Protein AF-0000000074025706 (afdb_homodimer)

pLDDT: mean 94.79, std 7.39, range [51.25, 98.56]

InterPro domains:
  IPR005149 Transcription regulator PadR, N-terminal [PF03551] (18-88)
  IPR036388 Winged helix-like DNA-binding domain superfamily [G3DSA:1.10.10.10] (1-102)
  IPR036390 Winged helix DNA-binding domain superfamily [SSF46785] (2-100)
  IPR052509 Metal-responsive DNA-binding regulator [PTHR33169] (12-99)

Nearest PDB structures (foldseek):
  5zhv-assembly1_B  TM=9.494E-01  e=2.143E-10  Mycobacterium tuberculosis H37Rv
  4ejo-assembly1_A-2  TM=8.483E-01  e=5.670E-07  Eggerthella lenta DSM 2243
  5zqh-assembly1_A-2  TM=9.108E-01  e=4.205E-06  Streptococcus pneumoniae
  5h20-assembly1_A-2  TM=8.416E-01  e=3.011E-06  Bacteroides fragilis NCTC 9343
  3elk-assembly1_B  TM=8.820E-01  e=8.200E-06  Thermoplasma acidophilum

Foldseek 3Di:
DVVVVVVVVVLLVLLLVVLVVLAVDKDFQVVSQVVVVVVVDHDDPVPRVVSVVVCVVVQQKDWDWDQDPNDTTIIIHGDPVVVVVSVVSVVVVVVVCVVVVD/DVVVVVVVVVLLVLLLVVLVVLAVDKDFDVVSQVVVVVVVDHDDPVPRVVSVVVCVVVQQKDWDWDQDPNDTTIIIHGDPVVVVVSVVSVVVVVVVCVVVVD

Structure (mmCIF, N/CA/C/O backbone):
data_AF-0000000074025706-model_v1
#
loop_
_entity.id
_entity.type
_entity.pdbx_description
1 polymer 'Transcriptional regulator, PadR family'
#
loop_
_atom_site.group_PDB
_atom_site.id
_atom_site.type_symbol
_atom_site.label_atom_id
_atom_site.label_alt_id
_atom_site.label_comp_id
_atom_site.label_asym_id
_atom_site.label_entity_id
_atom_site.label_seq_id
_atom_site.pdbx_PDB_ins_code
_atom_site.Cartn_x
_atom_site.Cartn_y
_atom_site.Cartn_z
_atom_site.occupancy
_atom_site.B_iso_or_equiv
_atom_site.auth_seq_id
_atom_site.auth_comp_id
_atom_site.auth_asym_id
_atom_site.auth_atom_id
_atom_site.pdbx_PDB_model_num
ATOM 1 N N . MET A 1 1 ? -1.183 -14.344 10.969 1 52.34 1 MET A N 1
ATOM 2 C CA . MET A 1 1 ? -0.218 -14.07 9.914 1 52.34 1 MET A CA 1
ATOM 3 C C . MET A 1 1 ? -0.854 -13.25 8.797 1 52.34 1 MET A C 1
ATOM 5 O O . MET A 1 1 ? -0.291 -12.242 8.359 1 52.34 1 MET A O 1
ATOM 9 N N . GLN A 1 2 ? -2.135 -13.719 8.219 1 62.5 2 GLN A N 1
ATOM 10 C CA . GLN A 1 2 ? -2.932 -13.023 7.211 1 62.5 2 GLN A CA 1
ATOM 11 C C . GLN A 1 2 ? -3.174 -11.57 7.609 1 62.5 2 GLN A C 1
ATOM 13 O O . GLN A 1 2 ? -3.082 -10.664 6.773 1 62.5 2 GLN A O 1
ATOM 18 N N . GLU A 1 3 ? -3.199 -11.492 8.969 1 71.19 3 GLU A N 1
ATOM 19 C CA . GLU A 1 3 ? -3.506 -10.164 9.484 1 71.19 3 GLU A CA 1
ATOM 20 C C . GLU A 1 3 ? -2.303 -9.234 9.367 1 71.19 3 GLU A C 1
ATOM 22 O O . GLU A 1 3 ? -2.461 -8.031 9.125 1 71.19 3 GLU A O 1
ATOM 27 N N . LYS A 1 4 ? -1.203 -9.906 9.273 1 80.5 4 LYS A N 1
ATOM 28 C CA . LYS A 1 4 ? 0 -9.086 9.234 1 80.5 4 LYS A CA 1
ATOM 29 C C . LYS A 1 4 ? 0.218 -8.492 7.848 1 80.5 4 LYS A C 1
ATOM 31 O O . LYS A 1 4 ? 0.588 -7.32 7.719 1 80.5 4 LYS A O 1
ATOM 36 N N . VAL A 1 5 ? -0.069 -9.336 6.75 1 86.62 5 VAL A N 1
ATOM 37 C CA . VAL A 1 5 ? 0.127 -8.883 5.375 1 86.62 5 VAL A CA 1
ATOM 38 C C . VAL A 1 5 ? -0.846 -7.754 5.059 1 86.62 5 VAL A C 1
ATOM 40 O O . VAL A 1 5 ? -0.448 -6.715 4.52 1 86.62 5 VAL A O 1
ATOM 43 N N . LEU A 1 6 ? -2.068 -7.902 5.48 1 89.81 6 LEU A N 1
ATOM 44 C CA . LEU A 1 6 ? -3.084 -6.883 5.234 1 89.81 6 LEU A CA 1
ATOM 45 C C . LEU A 1 6 ? -2.76 -5.598 5.988 1 89.81 6 LEU A C 1
ATOM 47 O O . LEU A 1 6 ? -2.975 -4.5 5.473 1 89.81 6 LEU A O 1
ATOM 51 N N . ARG A 1 7 ? -2.211 -5.785 7.164 1 90.56 7 ARG A N 1
ATOM 52 C CA . ARG A 1 7 ? -1.877 -4.617 7.973 1 90.56 7 ARG A CA 1
ATOM 53 C C . ARG A 1 7 ? -0.797 -3.775 7.301 1 90.56 7 ARG A C 1
ATOM 55 O O . ARG A 1 7 ? -0.883 -2.547 7.281 1 90.56 7 ARG A O 1
ATOM 62 N N . LYS A 1 8 ? 0.177 -4.477 6.777 1 90.25 8 LYS A N 1
ATOM 63 C CA . LYS A 1 8 ? 1.258 -3.766 6.098 1 90.25 8 LYS A CA 1
ATOM 64 C C . LYS A 1 8 ? 0.75 -3.064 4.844 1 90.25 8 LYS A C 1
ATOM 66 O O . LYS A 1 8 ? 1.14 -1.93 4.559 1 90.25 8 LYS A O 1
ATOM 71 N N . LEU A 1 9 ? -0.085 -3.797 4.145 1 92.38 9 LEU A N 1
ATOM 72 C CA . LEU A 1 9 ? -0.687 -3.244 2.938 1 92.38 9 LEU A CA 1
ATOM 73 C C . LEU A 1 9 ? -1.504 -1.997 3.258 1 92.38 9 LEU A C 1
ATOM 75 O O . LEU A 1 9 ? -1.357 -0.967 2.596 1 92.38 9 L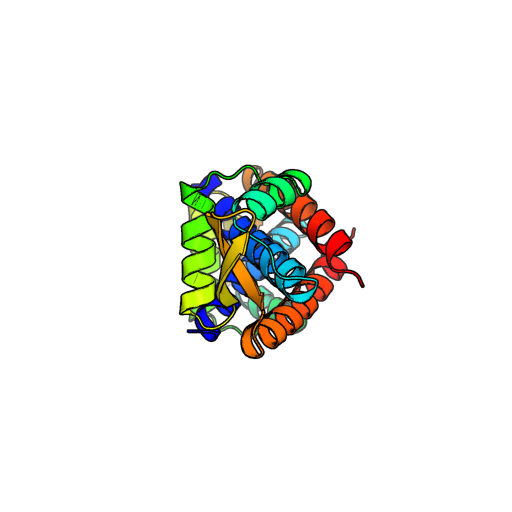EU A O 1
ATOM 79 N N . PHE A 1 10 ? -2.211 -2.062 4.32 1 94.75 10 PHE A N 1
ATOM 80 C CA . PHE A 1 10 ? -3.119 -0.972 4.656 1 94.75 10 PHE A CA 1
ATOM 81 C C . PHE A 1 10 ? -2.354 0.209 5.242 1 94.75 10 PHE A C 1
ATOM 83 O O . PHE A 1 10 ? -2.744 1.363 5.055 1 94.75 10 PHE A O 1
ATOM 90 N N . LEU A 1 11 ? -1.263 -0.095 5.855 1 94.94 11 LEU A N 1
ATOM 91 C CA . LEU A 1 11 ? -0.411 0.989 6.332 1 94.94 11 LEU A CA 1
ATOM 92 C C . LEU A 1 11 ? 0.062 1.86 5.172 1 94.94 11 LEU A C 1
ATOM 94 O O . LEU A 1 11 ? 0.096 3.088 5.289 1 94.94 11 LEU A O 1
ATOM 98 N N . GLY A 1 12 ? 0.397 1.279 4.078 1 94.88 12 GLY A N 1
ATOM 99 C CA . GLY A 1 12 ? 0.757 2.039 2.893 1 94.88 12 GLY A CA 1
ATOM 100 C C . GLY A 1 12 ? -0.346 2.969 2.424 1 94.88 12 GLY A C 1
ATOM 101 O O . GLY A 1 12 ? -0.098 4.145 2.143 1 94.88 12 GLY A O 1
ATOM 102 N N . PHE A 1 13 ? -1.521 2.439 2.41 1 97.12 13 PHE A N 1
ATOM 103 C CA . PHE A 1 13 ? -2.666 3.234 1.979 1 97.12 13 PHE A CA 1
ATOM 104 C C . PHE A 1 13 ? -2.932 4.375 2.955 1 97.12 13 PHE A C 1
ATOM 106 O O . PHE A 1 13 ? -3.189 5.508 2.539 1 97.12 13 PHE A O 1
ATOM 113 N N . ILE A 1 14 ? -2.848 4.031 4.191 1 97.25 14 ILE A N 1
ATOM 114 C CA . ILE A 1 14 ? -3.088 5.008 5.246 1 97.25 14 ILE A CA 1
ATOM 115 C C . ILE A 1 14 ? -2.104 6.168 5.105 1 97.25 14 ILE A C 1
ATOM 117 O O . ILE A 1 14 ? -2.49 7.336 5.203 1 97.25 14 ILE A O 1
ATOM 121 N N . GLN A 1 15 ? -0.865 5.852 4.84 1 97.38 15 GLN A N 1
ATOM 122 C CA . GLN A 1 15 ? 0.156 6.887 4.699 1 97.38 15 GLN A CA 1
ATOM 123 C C . GLN A 1 15 ? -0.134 7.785 3.502 1 97.38 15 GLN A C 1
ATOM 125 O O . GLN A 1 15 ? 0.0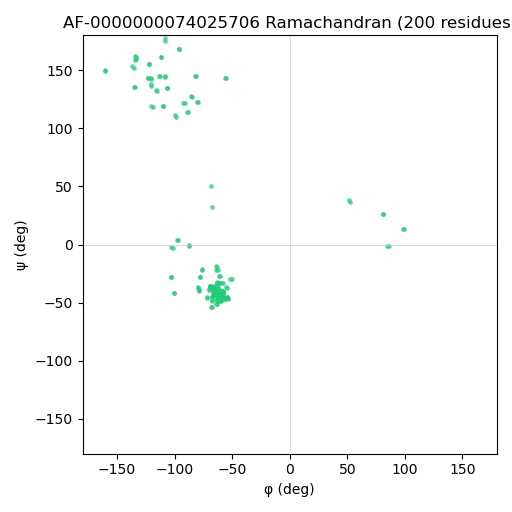94 8.992 3.559 1 97.38 15 GLN A O 1
ATOM 130 N N . ILE A 1 16 ? -0.657 7.262 2.471 1 97.81 16 ILE A N 1
ATOM 131 C CA . ILE A 1 16 ? -1.024 8.07 1.312 1 97.81 16 ILE A CA 1
ATOM 132 C C . ILE A 1 16 ? -2.182 8.992 1.675 1 97.81 16 ILE A C 1
ATOM 134 O O . ILE A 1 16 ? -2.176 10.172 1.313 1 97.81 16 ILE A O 1
ATOM 138 N N . HIS A 1 17 ? -3.188 8.422 2.373 1 98.31 17 HIS A N 1
ATOM 139 C CA . HIS A 1 17 ? -4.281 9.266 2.848 1 98.31 17 HIS A CA 1
ATOM 140 C C . HIS A 1 17 ? -3.762 10.438 3.666 1 98.31 17 HIS A C 1
ATOM 142 O O . HIS A 1 17 ? -4.188 11.578 3.463 1 98.31 17 HIS A O 1
ATOM 148 N N . ILE A 1 18 ? -2.857 10.125 4.535 1 98.38 18 ILE A N 1
ATOM 149 C CA . ILE A 1 18 ? -2.328 11.125 5.453 1 98.38 18 ILE A CA 1
ATOM 150 C C . ILE A 1 18 ? -1.599 12.211 4.664 1 98.38 18 ILE A C 1
ATOM 152 O O . ILE A 1 18 ? -1.855 13.406 4.848 1 98.38 18 ILE A O 1
ATOM 156 N N . LEU A 1 19 ? -0.712 11.828 3.816 1 98.25 19 LEU A N 1
ATOM 157 C CA . LEU A 1 19 ? 0.046 12.789 3.021 1 98.25 19 LEU A CA 1
ATOM 158 C C . LEU A 1 19 ? -0.88 13.609 2.133 1 98.25 19 LEU A C 1
ATOM 160 O O . LEU A 1 19 ? -0.676 14.812 1.962 1 98.25 19 LEU A O 1
ATOM 164 N N . HIS A 1 20 ? -1.828 12.969 1.574 1 98.5 20 HIS A N 1
ATOM 165 C CA . HIS A 1 20 ? -2.787 13.656 0.716 1 98.5 20 HIS A CA 1
ATOM 166 C C . HIS A 1 20 ? -3.518 14.758 1.478 1 98.5 20 HIS A C 1
ATOM 168 O O . HIS A 1 20 ? -3.604 15.898 1.006 1 98.5 20 HIS A O 1
ATOM 174 N N . HIS A 1 21 ? -3.992 14.453 2.654 1 98.5 21 HIS A N 1
ATOM 175 C CA . HIS A 1 21 ? -4.719 15.43 3.455 1 98.5 21 HIS A CA 1
ATOM 176 C C . HIS A 1 21 ? -3.791 16.531 3.955 1 98.5 21 HIS A C 1
ATOM 178 O O . HIS A 1 21 ? -4.191 17.688 4.051 1 98.5 21 HIS A O 1
ATOM 184 N N . ALA A 1 22 ? -2.566 16.125 4.27 1 98.44 22 ALA A N 1
ATOM 185 C CA . ALA A 1 22 ? -1.589 17.125 4.711 1 98.44 22 ALA A CA 1
ATOM 186 C C . ALA A 1 22 ? -1.297 18.125 3.605 1 98.44 22 ALA A C 1
ATOM 188 O O . ALA A 1 22 ? -0.922 19.266 3.885 1 98.44 22 ALA A O 1
ATOM 189 N N . LYS A 1 23 ? -1.354 17.688 2.412 1 97.88 23 LYS A N 1
ATOM 190 C CA . LYS A 1 23 ? -1.135 18.547 1.262 1 97.88 23 LYS A CA 1
ATOM 191 C C . LYS A 1 23 ? -2.291 19.531 1.088 1 97.88 23 LYS A C 1
ATOM 193 O O . LYS A 1 23 ? -2.082 20.688 0.7 1 97.88 23 LYS A O 1
ATOM 198 N N . ILE A 1 24 ? -3.488 19.125 1.313 1 97.81 24 ILE A N 1
ATOM 199 C CA . ILE A 1 24 ? -4.684 19.938 1.169 1 97.81 24 ILE A CA 1
ATOM 200 C C . ILE A 1 24 ? -4.691 21.031 2.238 1 97.81 24 ILE A C 1
ATOM 202 O O . ILE A 1 24 ? -4.844 22.219 1.925 1 97.81 24 ILE A O 1
ATOM 206 N N . GLU A 1 25 ? -4.562 20.641 3.467 1 97.88 25 GLU A N 1
ATOM 207 C CA . GLU A 1 25 ? -4.527 21.578 4.594 1 97.88 25 GLU A CA 1
ATOM 208 C C . GLU A 1 25 ? -3.906 20.922 5.824 1 97.88 25 GLU A C 1
ATOM 210 O O . GLU A 1 25 ? -4.074 19.719 6.051 1 97.88 25 GLU A O 1
ATOM 215 N N . PRO A 1 26 ? -3.242 21.734 6.684 1 98.12 26 PRO A N 1
ATOM 216 C CA . PRO A 1 26 ? -2.752 21.172 7.945 1 98.12 26 PRO A CA 1
ATOM 217 C C . PRO A 1 26 ? -3.859 20.516 8.773 1 98.12 26 PRO A C 1
ATOM 219 O O . PRO A 1 26 ? -4.992 21.016 8.789 1 98.12 26 PRO A O 1
ATOM 222 N N . PHE A 1 27 ? -3.471 19.438 9.414 1 98.19 27 PHE A N 1
ATOM 223 C CA . PHE A 1 27 ? -4.473 18.734 10.211 1 98.19 27 PHE A CA 1
ATOM 224 C C . PHE A 1 27 ? -3.914 18.375 11.586 1 98.19 27 PHE A C 1
ATOM 226 O O . PHE A 1 27 ? -2.699 18.391 11.797 1 98.19 27 PHE A O 1
ATOM 233 N N . PHE A 1 28 ? -4.785 18.062 12.586 1 97.06 28 PHE A N 1
ATOM 234 C CA . PHE A 1 28 ? -4.34 17.562 13.883 1 97.06 28 PHE A CA 1
ATOM 235 C C . PHE A 1 28 ? -4.762 16.109 14.07 1 97.06 28 PHE A C 1
ATOM 237 O O . PHE A 1 28 ? -5.625 15.602 13.344 1 97.06 28 PHE A O 1
ATOM 244 N N . GLY A 1 29 ? -4.152 15.43 14.961 1 96.69 29 GLY A N 1
ATOM 245 C CA . GLY A 1 29 ? -4.207 13.984 15.109 1 96.69 29 GLY A CA 1
ATOM 246 C C . GLY A 1 29 ? -5.625 13.453 15.219 1 96.69 29 GLY A C 1
ATOM 247 O O . GLY A 1 29 ? -6 12.523 14.5 1 96.69 29 GLY A O 1
ATOM 248 N N . ILE A 1 30 ? -6.402 14.094 16.016 1 96 30 ILE A N 1
ATOM 249 C CA . ILE A 1 30 ? -7.754 13.617 16.281 1 96 30 ILE A CA 1
ATOM 250 C C . ILE A 1 30 ? -8.602 13.727 15.016 1 96 30 ILE A C 1
ATOM 252 O O . ILE A 1 30 ? -9.383 12.82 14.703 1 96 30 ILE A O 1
ATOM 256 N N . TRP A 1 31 ? -8.484 14.766 14.359 1 97.69 31 TRP A N 1
ATOM 257 C CA . TRP A 1 31 ? -9.203 14.922 13.102 1 97.69 31 TRP A CA 1
ATOM 258 C C . TRP A 1 31 ? -8.836 13.805 12.125 1 97.69 31 TRP A C 1
ATOM 260 O O . TRP A 1 31 ? -9.703 13.258 11.438 1 97.69 31 TRP A O 1
ATOM 270 N N . MET A 1 32 ? -7.594 13.469 12.07 1 98.5 32 MET A N 1
ATOM 271 C CA . MET A 1 32 ? -7.105 12.453 11.141 1 98.5 32 MET A CA 1
ATOM 272 C C . MET A 1 32 ? -7.656 11.078 11.5 1 98.5 32 MET A C 1
ATOM 274 O O . MET A 1 32 ? -7.977 10.289 10.609 1 98.5 32 MET A O 1
ATOM 278 N N . ILE A 1 33 ? -7.711 10.789 12.789 1 98.38 33 ILE A N 1
ATOM 279 C CA . ILE A 1 33 ? -8.297 9.523 13.227 1 98.38 33 ILE A CA 1
ATOM 280 C C . ILE A 1 33 ? -9.719 9.398 12.695 1 98.38 33 ILE A C 1
ATOM 282 O O . ILE A 1 33 ? -10.086 8.383 12.109 1 98.38 33 ILE A O 1
ATOM 286 N N . ASP A 1 34 ? -10.492 10.516 12.867 1 98.25 34 ASP A N 1
ATOM 287 C CA . ASP A 1 34 ? -11.875 10.531 12.406 1 98.25 34 ASP A CA 1
ATOM 288 C C . ASP A 1 34 ? -11.945 10.438 10.883 1 98.25 34 ASP A C 1
ATOM 290 O O . ASP A 1 34 ? -12.789 9.727 10.336 1 98.25 34 ASP A O 1
ATOM 294 N N . GLU A 1 35 ? -11.109 11.125 10.219 1 98.31 35 GLU A N 1
ATOM 295 C CA . GLU A 1 35 ? -11.094 11.133 8.766 1 98.31 35 GLU A CA 1
ATOM 296 C C . GLU A 1 35 ? -10.766 9.75 8.211 1 98.31 35 GLU A C 1
ATOM 298 O O . GLU A 1 35 ? -11.43 9.273 7.285 1 98.31 35 GLU A O 1
ATOM 303 N N . LEU A 1 36 ? -9.703 9.078 8.734 1 98.25 36 LEU A N 1
ATOM 304 C CA . LEU A 1 36 ? -9.312 7.746 8.273 1 98.25 36 LEU A CA 1
ATOM 305 C C . LEU A 1 36 ? -10.438 6.742 8.516 1 98.25 36 LEU A C 1
ATOM 307 O O . LEU A 1 36 ? -10.609 5.809 7.73 1 98.25 36 LEU A O 1
ATOM 311 N N . LYS A 1 37 ? -11.211 6.953 9.609 1 98.06 37 LYS A N 1
ATOM 312 C CA . LYS A 1 37 ? -12.375 6.109 9.859 1 98.06 37 LYS A CA 1
ATOM 313 C C . LYS A 1 37 ? -13.367 6.188 8.703 1 98.06 37 LYS A C 1
ATOM 315 O O . LYS A 1 37 ? -13.945 5.176 8.305 1 98.06 37 LYS A O 1
ATOM 320 N N . GLU A 1 38 ? -13.555 7.375 8.156 1 97.62 38 GLU A N 1
ATOM 321 C CA . GLU A 1 38 ? -14.453 7.566 7.02 1 97.62 38 GLU A CA 1
ATOM 322 C C . GLU A 1 38 ? -13.953 6.805 5.793 1 97.62 38 GLU A C 1
ATOM 324 O O . GLU A 1 38 ? -14.734 6.496 4.891 1 97.62 38 GLU A O 1
ATOM 329 N N . HIS A 1 39 ? -12.695 6.496 5.766 1 97.25 39 HIS A N 1
ATOM 330 C CA . HIS A 1 39 ? -12.102 5.75 4.66 1 97.25 39 HIS A CA 1
ATOM 331 C C . HIS A 1 39 ? -12 4.266 4.992 1 97.25 39 HIS A C 1
ATOM 333 O O . HIS A 1 39 ? -11.391 3.498 4.242 1 97.25 39 HIS A O 1
ATOM 339 N N . GLY A 1 40 ? -12.555 3.934 6.195 1 96.31 40 GLY A N 1
ATOM 340 C CA . GLY A 1 40 ? -12.68 2.523 6.527 1 96.31 40 GLY A CA 1
ATOM 341 C C . GLY A 1 40 ? -11.562 2.02 7.422 1 96.31 40 GLY A C 1
ATOM 342 O O . GLY A 1 40 ? -11.352 0.81 7.539 1 96.31 40 GLY A O 1
ATOM 343 N N . TYR A 1 41 ? -10.766 2.959 8.023 1 97.44 41 TYR A N 1
ATOM 344 C CA . TYR A 1 41 ? -9.703 2.568 8.945 1 97.44 41 TYR A CA 1
ATOM 345 C C . TYR A 1 41 ? -10.047 2.957 10.375 1 97.44 41 TYR A C 1
ATOM 347 O O . TYR A 1 41 ? -10.234 4.137 10.672 1 97.44 41 TYR A O 1
ATOM 355 N N . SER A 1 42 ? -10.125 1.965 11.234 1 96 42 SER A N 1
ATOM 356 C CA . SER A 1 42 ? -10.336 2.225 12.648 1 96 42 SER A CA 1
ATOM 357 C C . SER A 1 42 ? -9.023 2.158 13.422 1 96 42 SER A C 1
ATOM 359 O O . SER A 1 42 ? -8.422 1.088 13.555 1 96 42 SER A O 1
ATOM 361 N N . MET A 1 43 ? -8.609 3.311 13.883 1 95.81 43 MET A N 1
ATOM 362 C CA . MET A 1 43 ? -7.328 3.338 14.586 1 95.81 43 MET A CA 1
ATOM 363 C C . MET A 1 43 ? -7.41 4.207 15.828 1 95.81 43 MET A C 1
ATOM 365 O O . MET A 1 43 ? -8.195 5.152 15.883 1 95.81 43 MET A O 1
ATOM 369 N N . SER A 1 44 ? -6.594 3.881 16.734 1 96.81 44 SER A N 1
ATOM 370 C CA . SER A 1 44 ? -6.48 4.633 17.984 1 96.81 44 SER A CA 1
ATOM 371 C C . SER A 1 44 ? -5.34 5.645 17.922 1 96.81 44 SER A C 1
ATOM 373 O O . SER A 1 44 ? -4.512 5.594 17 1 96.81 44 SER A O 1
ATOM 375 N N . PRO A 1 45 ? -5.309 6.527 18.906 1 96.94 45 PRO A N 1
ATOM 376 C CA . PRO A 1 45 ? -4.137 7.398 19.031 1 96.94 45 PRO A CA 1
ATOM 377 C C . PRO A 1 45 ? -2.828 6.613 19.109 1 96.94 45 PRO A C 1
ATOM 379 O O . PRO A 1 45 ? -1.821 7.02 18.516 1 96.94 45 PRO A O 1
ATOM 382 N N . GLY A 1 46 ? -2.891 5.523 19.781 1 97.19 46 GLY A N 1
ATOM 383 C CA . GLY A 1 46 ? -1.706 4.699 19.938 1 97.19 46 GLY A CA 1
ATOM 384 C C . GLY A 1 46 ? -1.182 4.141 18.625 1 97.19 46 GLY A C 1
ATOM 385 O O . GLY A 1 46 ? -0.012 3.76 18.531 1 97.19 46 GLY A O 1
ATOM 386 N N . THR A 1 47 ? -2.002 4.125 17.656 1 96.56 47 THR A N 1
ATOM 387 C CA . THR A 1 47 ? -1.623 3.602 16.344 1 96.56 47 THR A CA 1
ATOM 388 C C . THR A 1 47 ? -1.286 4.738 15.383 1 96.56 47 THR A C 1
ATOM 390 O O . THR A 1 47 ? -0.311 4.656 14.633 1 96.56 47 THR A O 1
ATOM 393 N N . LEU A 1 48 ? -2.072 5.781 15.43 1 98.19 48 LEU A N 1
ATOM 394 C CA . LEU A 1 48 ? -1.915 6.863 14.461 1 98.19 48 LEU A CA 1
ATOM 395 C C . LEU A 1 48 ? -0.653 7.668 14.75 1 98.19 48 LEU A C 1
ATOM 397 O O . LEU A 1 48 ? 0.1 8 13.836 1 98.19 48 LEU A O 1
ATOM 401 N N . TYR A 1 49 ? -0.46 7.984 15.977 1 98.12 49 TYR A N 1
ATOM 402 C CA . TYR A 1 49 ? 0.574 8.961 16.297 1 98.12 49 TYR A CA 1
ATOM 403 C C . TYR A 1 49 ? 1.961 8.414 15.984 1 98.12 49 TYR A C 1
A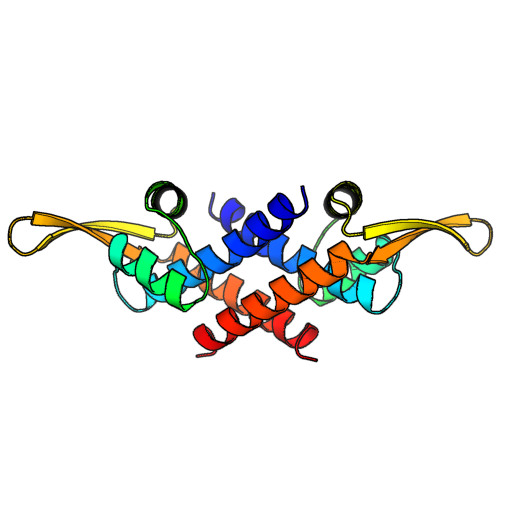TOM 405 O O . TYR A 1 49 ? 2.834 9.148 15.516 1 98.12 49 TYR A O 1
ATOM 413 N N . PRO A 1 50 ? 2.217 7.156 16.25 1 98 50 PRO A N 1
ATOM 414 C CA . PRO A 1 50 ? 3.498 6.621 15.789 1 98 50 PRO A CA 1
ATOM 415 C C . PRO A 1 50 ? 3.678 6.742 14.273 1 98 50 PRO A C 1
ATOM 417 O O . PRO A 1 50 ? 4.789 6.996 13.805 1 98 50 PRO A O 1
ATOM 420 N N . ILE A 1 51 ? 2.65 6.512 13.523 1 97.31 51 ILE A N 1
ATOM 421 C CA . ILE A 1 51 ? 2.713 6.664 12.078 1 97.31 51 ILE A CA 1
ATOM 422 C C . ILE A 1 51 ? 3.076 8.102 11.727 1 97.31 51 ILE A C 1
ATOM 424 O O . ILE A 1 51 ? 3.965 8.344 10.906 1 97.31 51 ILE A O 1
ATOM 428 N N . LEU A 1 52 ? 2.363 9.031 12.367 1 98.19 52 LEU A N 1
ATOM 429 C CA . LEU A 1 52 ? 2.637 10.445 12.141 1 98.19 52 LEU A CA 1
ATOM 430 C C . LEU A 1 52 ? 4.07 10.797 12.523 1 98.19 52 LEU A C 1
ATOM 432 O O . LEU A 1 52 ? 4.746 11.539 11.812 1 98.19 52 LEU A O 1
ATOM 436 N N . HIS A 1 53 ? 4.465 10.266 13.617 1 97.38 53 HIS A N 1
ATOM 437 C CA . HIS A 1 53 ? 5.828 10.508 14.078 1 97.38 53 HIS A CA 1
ATOM 438 C C . HIS A 1 53 ? 6.848 10 13.062 1 97.38 53 HIS A C 1
ATOM 440 O O . HIS A 1 53 ? 7.824 10.688 12.758 1 97.38 53 HIS A O 1
ATOM 446 N N . ASN A 1 54 ? 6.648 8.789 12.562 1 96.62 54 ASN A N 1
ATOM 447 C CA . ASN A 1 54 ? 7.551 8.211 11.57 1 96.62 54 ASN A CA 1
ATOM 448 C C . ASN A 1 54 ? 7.594 9.055 10.297 1 96.62 54 ASN A C 1
ATOM 450 O O . ASN A 1 54 ? 8.664 9.258 9.719 1 96.62 54 ASN A O 1
ATOM 454 N N . LEU A 1 55 ? 6.445 9.539 9.852 1 97.38 55 LEU A N 1
ATOM 455 C CA . LEU A 1 55 ? 6.383 10.375 8.656 1 97.38 55 LEU A CA 1
ATOM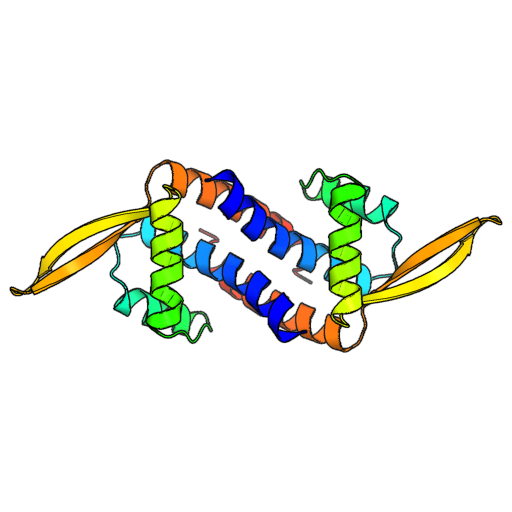 456 C C . LEU A 1 55 ? 7.098 11.703 8.883 1 97.38 55 LEU A C 1
ATOM 458 O O . LEU A 1 55 ? 7.773 12.211 7.984 1 97.38 55 LEU A O 1
ATOM 462 N N . GLU A 1 56 ? 6.961 12.203 10.055 1 97.56 56 GLU A N 1
ATOM 463 C CA . GLU A 1 56 ? 7.672 13.43 10.406 1 97.56 56 GLU A CA 1
ATOM 464 C C . GLU A 1 56 ? 9.18 13.195 10.469 1 97.56 56 GLU A C 1
ATOM 466 O O . GLU A 1 56 ? 9.953 13.961 9.891 1 97.56 56 GLU A O 1
ATOM 471 N N . ALA A 1 57 ? 9.547 12.133 11.156 1 96.31 57 ALA A N 1
ATOM 472 C CA . ALA A 1 57 ? 10.961 11.789 11.32 1 96.31 57 ALA A CA 1
ATOM 473 C C . ALA A 1 57 ? 11.617 11.523 9.969 1 96.31 57 ALA A C 1
ATOM 475 O O . ALA A 1 57 ? 12.812 11.781 9.789 1 96.31 57 ALA A O 1
ATOM 476 N N . SER A 1 58 ? 10.852 11.094 9.008 1 95.75 58 SER A N 1
ATOM 477 C CA . SER A 1 58 ? 11.359 10.781 7.68 1 95.75 58 SER A CA 1
ATOM 478 C C . SER A 1 58 ? 11.375 12.016 6.781 1 95.75 58 SER A C 1
ATOM 480 O O . SER A 1 58 ? 11.695 11.922 5.598 1 95.75 58 SER A O 1
ATOM 482 N N . GLY A 1 59 ? 10.938 13.094 7.293 1 96.06 59 GLY A N 1
ATOM 483 C CA . GLY A 1 59 ? 10.984 14.344 6.559 1 96.06 59 GLY A CA 1
ATOM 484 C C . GLY A 1 59 ? 9.859 14.5 5.562 1 96.06 59 GLY A C 1
ATOM 485 O O . GLY A 1 59 ? 10.016 15.156 4.531 1 96.06 59 GLY A O 1
ATOM 486 N N . LEU A 1 60 ? 8.75 13.852 5.82 1 97.81 60 LEU A N 1
ATOM 487 C CA . LEU A 1 60 ? 7.625 13.922 4.898 1 97.81 60 LEU A CA 1
ATOM 488 C C . LEU A 1 60 ? 6.547 14.859 5.422 1 97.81 60 LEU A C 1
ATOM 490 O O . LEU A 1 60 ? 5.762 15.406 4.645 1 97.81 60 LEU A O 1
ATOM 494 N N . LEU A 1 61 ? 6.465 14.984 6.734 1 98.25 61 LEU A N 1
ATOM 495 C CA . LEU A 1 61 ? 5.555 15.898 7.422 1 98.25 61 LEU A CA 1
ATOM 496 C C . LEU A 1 61 ? 6.324 16.859 8.32 1 98.25 61 LEU A C 1
ATOM 498 O O . LEU A 1 61 ? 7.457 16.578 8.711 1 98.25 61 LEU A O 1
ATOM 502 N N . GLN A 1 62 ? 5.789 17.938 8.586 1 98.38 62 GLN A N 1
ATOM 503 C CA . GLN A 1 62 ? 6.246 18.828 9.641 1 98.38 62 GLN A CA 1
ATOM 504 C C . GLN A 1 62 ? 5.148 19.062 10.672 1 98.38 62 GLN A C 1
ATOM 506 O O . GLN A 1 62 ? 3.963 19.078 10.336 1 98.38 62 GLN A O 1
ATOM 511 N N . LYS A 1 63 ? 5.578 19.141 11.844 1 97.44 63 LYS A N 1
ATOM 512 C CA . LYS A 1 63 ? 4.684 19.375 12.969 1 97.44 63 LYS A CA 1
ATOM 513 C C . LYS A 1 63 ? 4.828 20.797 13.508 1 97.44 63 LYS A C 1
ATOM 515 O O . LYS A 1 63 ? 5.941 21.312 13.609 1 97.44 63 LYS A O 1
ATOM 520 N N . GLU A 1 64 ? 3.758 21.453 13.766 1 96.81 64 GLU A N 1
ATOM 521 C CA . GLU A 1 64 ? 3.75 22.797 14.344 1 96.81 64 GLU A CA 1
ATOM 522 C C . GLU A 1 64 ? 2.725 22.906 15.469 1 96.81 64 GLU A C 1
ATOM 524 O O . GLU A 1 64 ? 1.607 22.391 15.352 1 96.81 64 GLU A O 1
ATOM 529 N N . ASN A 1 65 ? 3.221 23.547 16.547 1 96.19 65 ASN A N 1
ATOM 530 C CA . ASN A 1 65 ? 2.305 23.828 17.656 1 96.19 65 ASN A CA 1
ATOM 531 C C . ASN A 1 65 ? 1.534 25.125 17.422 1 96.19 65 ASN A C 1
ATOM 533 O O . ASN A 1 65 ? 2.125 26.156 17.078 1 96.19 65 ASN A O 1
ATOM 537 N N . LYS A 1 66 ? 0.261 25.016 17.516 1 94.56 66 LYS A N 1
ATOM 538 C CA . LYS A 1 66 ? -0.582 26.203 17.469 1 94.56 66 LYS A CA 1
ATOM 539 C C . LYS A 1 66 ? -1.451 26.328 18.703 1 94.56 66 LYS A C 1
ATOM 541 O O . LYS A 1 66 ? -1.886 25.312 19.266 1 94.56 66 LYS A O 1
ATOM 546 N N . VAL A 1 67 ? -1.61 27.578 19.109 1 94.31 67 VAL A N 1
ATOM 547 C CA . VAL A 1 67 ? -2.494 27.812 20.25 1 94.31 67 VAL A CA 1
ATOM 548 C C . VAL A 1 67 ? -3.926 28.016 19.75 1 94.31 67 VAL A C 1
ATOM 550 O O . VAL A 1 67 ? -4.199 28.938 18.984 1 94.31 67 VAL A O 1
ATOM 553 N N . VAL A 1 68 ? -4.75 27.172 20.047 1 91.06 68 VAL A N 1
ATOM 554 C CA . VAL A 1 68 ? -6.164 27.25 19.703 1 91.06 68 VAL A CA 1
ATOM 555 C C . VAL A 1 68 ? -7.012 27.266 20.969 1 91.06 68 VAL A C 1
ATOM 557 O O . VAL A 1 68 ? -6.988 26.297 21.75 1 91.06 68 VAL A O 1
ATOM 560 N N . GLU A 1 69 ? -7.711 28.344 21.094 1 93.38 69 GLU A N 1
ATOM 561 C CA . GLU A 1 69 ? -8.555 28.5 22.266 1 93.38 69 GLU A CA 1
ATOM 562 C C . GLU A 1 69 ? -7.762 28.281 23.562 1 93.38 69 GLU A C 1
ATOM 564 O O . GLU A 1 69 ? -8.203 27.547 24.438 1 93.38 69 GLU A O 1
ATOM 569 N N . GLY A 1 70 ? -6.562 28.688 23.625 1 93.69 70 GLY A N 1
ATOM 570 C CA . GLY A 1 70 ? -5.727 28.688 24.812 1 93.69 70 GLY A CA 1
ATOM 571 C C . GLY A 1 70 ? -5.004 27.359 25.031 1 93.69 70 GLY A C 1
ATOM 572 O O . GLY A 1 70 ? -4.262 27.219 26 1 93.69 70 GLY A O 1
ATOM 573 N N . LYS A 1 71 ? -5.27 26.453 24.141 1 93.75 71 LYS A N 1
ATOM 574 C CA . LYS A 1 71 ? -4.605 25.156 24.25 1 93.75 71 LYS A CA 1
ATOM 575 C C . LYS A 1 71 ? -3.637 24.922 23.094 1 93.75 71 LYS A C 1
ATOM 577 O O . LYS A 1 71 ? -3.867 25.406 21.984 1 93.75 71 LYS A O 1
ATOM 582 N N . ILE A 1 72 ? -2.604 24.281 23.422 1 94.81 72 ILE A N 1
ATOM 583 C CA . ILE A 1 72 ? -1.625 23.969 22.391 1 94.81 72 ILE A CA 1
ATOM 584 C C . ILE A 1 72 ? -2.084 22.75 21.594 1 94.81 72 ILE A C 1
ATOM 586 O O . ILE A 1 72 ? -2.369 21.703 22.172 1 94.81 72 ILE A O 1
ATOM 590 N N . ARG A 1 73 ? -2.205 22.953 20.266 1 94.38 73 ARG A N 1
ATOM 591 C CA . ARG A 1 73 ? -2.568 21.859 19.375 1 94.38 73 ARG A CA 1
ATOM 592 C C . ARG A 1 73 ? -1.482 21.625 18.328 1 94.38 73 ARG A C 1
ATOM 594 O O . ARG A 1 73 ? -0.931 22.578 17.766 1 94.38 73 ARG A O 1
ATOM 601 N N . LYS A 1 74 ? -1.219 20.328 18.109 1 96.12 74 LYS A N 1
ATOM 602 C CA . LYS A 1 74 ? -0.19 19.984 17.141 1 96.12 74 LYS A CA 1
ATOM 603 C C . LYS A 1 74 ? -0.793 19.766 15.75 1 96.12 74 LYS A C 1
ATOM 605 O O . LYS A 1 74 ? -1.705 18.953 15.578 1 96.12 74 LYS A O 1
ATOM 610 N N . TYR A 1 75 ? -0.275 20.562 14.828 1 98 75 TYR A N 1
ATOM 611 C CA . TYR A 1 75 ? -0.729 20.438 13.445 1 98 75 TYR A CA 1
ATOM 612 C C . TYR A 1 75 ? 0.349 19.812 12.57 1 98 75 TYR A C 1
ATOM 614 O O . TYR A 1 75 ? 1.54 20.078 12.758 1 98 75 TYR A O 1
ATOM 622 N N . TYR A 1 76 ? -0.111 19.016 11.586 1 98.5 76 TYR A N 1
ATOM 623 C CA . TYR A 1 76 ? 0.782 18.359 10.633 1 98.5 76 TYR A CA 1
ATOM 624 C C . TYR A 1 76 ? 0.531 18.859 9.219 1 98.5 76 TYR A C 1
ATOM 626 O O . TYR A 1 76 ? -0.62 18.969 8.789 1 98.5 76 TYR A O 1
ATOM 634 N N . SER A 1 77 ? 1.574 19.172 8.578 1 98.56 77 SER A N 1
ATOM 635 C CA . SER A 1 77 ? 1.515 19.594 7.18 1 98.56 77 SER A CA 1
ATOM 636 C C . SER A 1 77 ? 2.586 18.891 6.352 1 98.56 77 SER A C 1
ATOM 638 O O . SER A 1 77 ? 3.576 18.391 6.898 1 98.56 77 SER A O 1
ATOM 640 N N . ILE A 1 78 ? 2.334 18.859 5.055 1 98.06 78 ILE A N 1
ATOM 641 C CA . ILE A 1 78 ? 3.27 18.172 4.172 1 98.06 78 ILE A CA 1
ATOM 642 C C . ILE A 1 78 ? 4.445 19.094 3.854 1 98.06 78 ILE A C 1
ATOM 644 O O . ILE A 1 78 ? 4.285 20.312 3.775 1 98.06 78 ILE A O 1
ATOM 648 N N . ILE A 1 79 ? 5.605 18.516 3.73 1 96.75 79 ILE A N 1
ATOM 649 C CA . ILE A 1 79 ? 6.762 19.281 3.287 1 96.75 79 ILE A CA 1
ATOM 650 C C . ILE A 1 79 ? 7.145 18.875 1.868 1 96.75 79 ILE A C 1
ATOM 652 O O . ILE A 1 79 ? 6.457 18.062 1.247 1 96.75 79 ILE A O 1
ATOM 656 N N . GLU A 1 80 ? 8.164 19.516 1.279 1 96.88 80 GLU A N 1
ATOM 657 C CA . GLU A 1 80 ? 8.492 19.328 -0.129 1 96.88 80 GLU A CA 1
ATOM 658 C C . GLU A 1 80 ? 8.758 17.859 -0.444 1 96.88 80 GLU A C 1
ATOM 660 O O . GLU A 1 80 ? 8.242 17.328 -1.427 1 96.88 80 GLU A O 1
ATOM 665 N N . GLU A 1 81 ? 9.484 17.234 0.361 1 96.38 81 GLU A N 1
ATOM 666 C CA . GLU A 1 81 ? 9.797 15.828 0.153 1 96.38 81 GLU A CA 1
ATOM 667 C C . GLU A 1 81 ? 8.555 14.961 0.277 1 96.38 81 GLU A C 1
ATOM 669 O O . GLU A 1 81 ? 8.391 13.984 -0.464 1 96.38 81 GLU A O 1
ATOM 674 N N . GLY A 1 82 ? 7.684 15.305 1.219 1 97.06 82 GLY A N 1
ATOM 675 C CA . GLY A 1 82 ? 6.426 14.586 1.354 1 97.06 82 GLY A CA 1
ATOM 676 C C . GLY A 1 82 ? 5.539 14.703 0.127 1 97.06 82 GLY A C 1
ATOM 677 O O . GLY A 1 82 ? 4.883 13.734 -0.26 1 97.06 82 GLY A O 1
ATOM 678 N N . ASP A 1 83 ? 5.641 15.922 -0.396 1 97.25 83 ASP A N 1
ATOM 679 C CA . ASP A 1 83 ? 4.879 16.156 -1.619 1 97.25 83 ASP A CA 1
ATOM 680 C C . ASP A 1 83 ? 5.414 15.305 -2.77 1 97.25 83 ASP A C 1
ATOM 682 O O . ASP A 1 83 ? 4.637 14.75 -3.551 1 97.25 83 ASP A O 1
ATOM 686 N N . ARG A 1 84 ? 6.641 15.18 -2.918 1 96.69 84 ARG A N 1
ATOM 687 C CA . ARG A 1 84 ? 7.266 14.352 -3.943 1 96.69 84 ARG A CA 1
ATOM 688 C C . ARG A 1 84 ? 6.902 12.883 -3.758 1 96.69 84 ARG A C 1
ATOM 690 O O . ARG A 1 84 ? 6.531 12.203 -4.719 1 96.69 84 ARG A O 1
ATOM 697 N N . VAL A 1 85 ? 6.957 12.484 -2.551 1 96.38 85 VAL A N 1
ATOM 698 C CA . VAL A 1 85 ? 6.633 11.094 -2.229 1 96.38 85 VAL A CA 1
ATOM 699 C C . VAL A 1 85 ? 5.168 10.82 -2.551 1 96.38 85 VAL A C 1
ATOM 701 O O . VAL A 1 85 ? 4.836 9.773 -3.121 1 96.38 85 VAL A O 1
ATOM 704 N N . LEU A 1 86 ? 4.344 11.758 -2.186 1 97.38 86 LEU A N 1
ATOM 705 C CA . LEU A 1 86 ? 2.918 11.617 -2.469 1 97.38 86 LEU A CA 1
ATOM 706 C C . LEU A 1 86 ? 2.674 11.477 -3.967 1 97.38 86 LEU A C 1
ATOM 708 O O . LEU A 1 86 ? 1.891 10.625 -4.398 1 97.38 86 LEU A O 1
ATOM 712 N N . GLU A 1 87 ? 3.365 12.281 -4.746 1 97.19 87 GLU A N 1
ATOM 713 C CA . GLU A 1 87 ? 3.178 12.234 -6.191 1 97.19 87 GLU A CA 1
ATOM 714 C C . GLU A 1 87 ? 3.652 10.906 -6.77 1 97.19 87 GLU A C 1
ATOM 716 O O . GLU A 1 87 ? 3.002 10.336 -7.648 1 97.19 87 GLU A O 1
ATOM 721 N N . GLU A 1 88 ? 4.727 10.422 -6.305 1 96 88 GLU A N 1
ATOM 722 C CA . GLU A 1 88 ? 5.207 9.109 -6.734 1 96 88 GLU A CA 1
ATOM 723 C C . GLU A 1 88 ? 4.234 8 -6.336 1 96 88 GLU A C 1
ATOM 725 O O . GLU A 1 88 ? 3.959 7.098 -7.125 1 96 88 GLU A O 1
ATOM 730 N N . ALA A 1 89 ? 3.738 8.102 -5.148 1 96.25 89 ALA A N 1
ATOM 731 C CA . ALA A 1 89 ? 2.783 7.121 -4.648 1 96.25 89 ALA A CA 1
ATOM 732 C C . ALA A 1 89 ? 1.498 7.133 -5.473 1 96.25 89 ALA A C 1
ATOM 734 O O . ALA A 1 89 ? 0.946 6.074 -5.789 1 96.25 89 ALA A O 1
ATOM 735 N N . LYS A 1 90 ? 1.075 8.344 -5.793 1 96.69 90 LYS A N 1
ATOM 736 C CA . LYS A 1 90 ? -0.133 8.477 -6.602 1 96.69 90 LYS A CA 1
ATOM 737 C C . LYS A 1 90 ? 0.045 7.816 -7.969 1 96.69 90 LYS A C 1
ATOM 739 O O . LYS A 1 90 ? -0.867 7.148 -8.469 1 96.69 90 LYS A O 1
ATOM 744 N N . GLN A 1 91 ? 1.18 7.961 -8.516 1 96.31 91 GLN A N 1
ATOM 745 C CA . GLN A 1 91 ? 1.458 7.355 -9.812 1 96.31 91 GLN A CA 1
ATOM 746 C C . GLN A 1 91 ? 1.379 5.836 -9.734 1 96.31 91 GLN A C 1
ATOM 748 O O . GLN A 1 91 ? 0.787 5.195 -10.609 1 96.31 91 GLN A O 1
ATOM 753 N N . LYS A 1 92 ? 1.939 5.324 -8.734 1 96 92 LYS A N 1
ATOM 754 C CA . LYS A 1 92 ? 1.913 3.873 -8.57 1 96 92 LYS A CA 1
ATOM 755 C C . LYS A 1 92 ? 0.506 3.383 -8.242 1 96 92 LYS A C 1
ATOM 757 O O . LYS A 1 92 ? 0.099 2.307 -8.68 1 96 92 LYS A O 1
ATOM 762 N N . ALA A 1 93 ? -0.225 4.137 -7.492 1 95.88 93 ALA A N 1
ATOM 763 C CA . ALA A 1 93 ? -1.612 3.797 -7.188 1 95.88 93 ALA A CA 1
ATOM 764 C C . ALA A 1 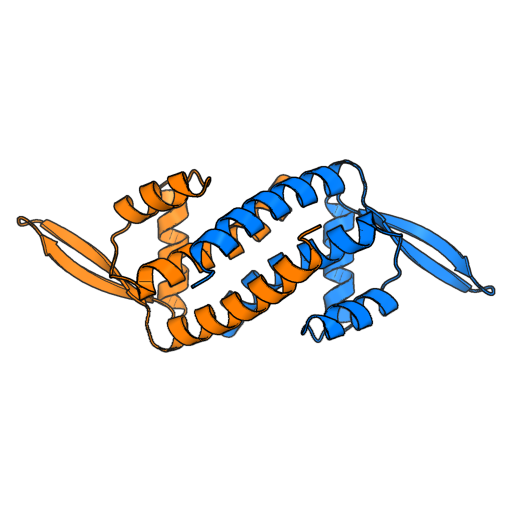93 ? -2.459 3.766 -8.461 1 95.88 93 ALA A C 1
ATOM 766 O O . ALA A 1 93 ? -3.273 2.859 -8.648 1 95.88 93 ALA A O 1
ATOM 767 N N . TYR A 1 94 ? -2.225 4.738 -9.273 1 95.44 94 TYR A N 1
ATOM 768 C CA . TYR A 1 94 ? -2.969 4.797 -10.531 1 95.44 94 TYR A CA 1
ATOM 769 C C . TYR A 1 94 ? -2.664 3.584 -11.398 1 95.44 94 TYR A C 1
ATOM 771 O O . TYR A 1 94 ? -3.57 3.006 -12.008 1 95.44 94 TYR A O 1
ATOM 779 N N . GLU A 1 95 ? -1.393 3.266 -11.484 1 96.19 95 GLU A N 1
ATOM 780 C CA . GLU A 1 95 ? -0.985 2.09 -12.242 1 96.19 95 GLU A CA 1
ATOM 781 C C . GLU A 1 95 ? -1.639 0.824 -11.695 1 96.19 95 GLU A C 1
ATOM 783 O O . GLU A 1 95 ? -2.111 -0.019 -12.461 1 96.19 95 GLU A O 1
ATOM 788 N N . LEU A 1 96 ? -1.658 0.677 -10.43 1 96.5 96 LEU A N 1
ATOM 789 C CA . LEU A 1 96 ? -2.281 -0.469 -9.773 1 96.5 96 LEU A CA 1
ATOM 790 C C . LEU A 1 96 ? -3.775 -0.518 -10.07 1 96.5 96 LEU A C 1
ATOM 792 O O . LEU A 1 96 ? -4.309 -1.572 -10.422 1 96.5 96 LEU A O 1
ATOM 796 N N . PHE A 1 97 ? -4.395 0.6 -9.898 1 95.31 97 PHE A N 1
ATOM 797 C CA . PHE A 1 97 ? -5.832 0.674 -10.117 1 95.31 97 PHE A CA 1
ATOM 798 C C . PHE A 1 97 ? -6.191 0.246 -11.539 1 95.31 97 PHE A C 1
ATOM 800 O O . PHE A 1 97 ? -7.176 -0.466 -11.742 1 95.31 97 PHE A O 1
ATOM 807 N N . LYS A 1 98 ? -5.422 0.663 -12.445 1 94.88 98 LYS A N 1
ATOM 808 C CA . LYS A 1 98 ? -5.66 0.304 -13.844 1 94.88 98 LYS A CA 1
ATOM 809 C C . LYS A 1 98 ? -5.633 -1.21 -14.031 1 94.88 98 LYS A C 1
ATOM 811 O O . LYS A 1 98 ? -6.352 -1.749 -14.875 1 94.88 98 LYS A O 1
ATOM 816 N N . GLU A 1 99 ? -4.836 -1.802 -13.258 1 95.19 99 GLU A N 1
ATOM 817 C CA . GLU A 1 99 ? -4.652 -3.244 -13.391 1 95.19 99 GLU A CA 1
ATOM 818 C C . GLU A 1 99 ? -5.785 -4.008 -12.719 1 95.19 99 GLU A C 1
ATOM 820 O O . GLU A 1 99 ? -6.23 -5.043 -13.219 1 95.19 99 GLU A O 1
ATOM 825 N N . ILE A 1 100 ? -6.219 -3.459 -11.633 1 93.38 100 ILE A N 1
ATOM 826 C CA . ILE A 1 100 ? -7.105 -4.289 -10.828 1 93.38 100 ILE A CA 1
ATOM 827 C C . ILE A 1 100 ? -8.555 -3.834 -11.016 1 93.38 100 ILE A C 1
ATOM 829 O O . ILE A 1 100 ? -9.477 -4.43 -10.453 1 93.38 100 ILE A O 1
ATOM 833 N N . LYS A 1 101 ? -8.805 -2.744 -11.836 1 84.94 101 LYS A N 1
ATOM 834 C CA . LYS A 1 101 ? -10.148 -2.209 -12.062 1 84.94 101 LYS A CA 1
ATOM 835 C C . LYS A 1 101 ? -11 -3.188 -12.867 1 84.94 101 LYS A C 1
ATOM 837 O O . LYS A 1 101 ? -10.625 -3.576 -13.977 1 84.94 101 LYS A O 1
ATOM 842 N N . ASP A 1 102 ? -11.125 -4.445 -12.555 1 62.09 102 ASP A N 1
ATOM 843 C CA . ASP A 1 102 ? -12.055 -5.234 -13.359 1 62.09 102 ASP A CA 1
ATOM 844 C C . ASP A 1 102 ? -13.438 -4.594 -13.375 1 62.09 102 ASP A C 1
ATOM 846 O O . ASP A 1 102 ? -13.836 -3.932 -12.414 1 62.09 102 ASP A O 1
ATOM 850 N N . MET B 1 1 ? 16.094 7.801 4.355 1 51.25 1 MET B N 1
ATOM 851 C CA . MET B 1 1 ? 14.875 7.633 5.148 1 51.25 1 MET B CA 1
ATOM 852 C C . MET B 1 1 ? 13.641 7.664 4.262 1 51.25 1 MET B C 1
ATOM 854 O O . MET B 1 1 ? 12.773 6.793 4.367 1 51.25 1 MET B O 1
ATOM 858 N N . GLN B 1 2 ? 13.492 8.758 3.262 1 61.5 2 GLN B N 1
ATOM 859 C CA . GLN B 1 2 ? 12.43 8.914 2.275 1 61.5 2 GLN B CA 1
ATOM 860 C C . GLN B 1 2 ? 12.258 7.645 1.447 1 61.5 2 GLN B C 1
ATOM 862 O O . GLN B 1 2 ? 11.133 7.215 1.184 1 61.5 2 GLN B O 1
ATOM 867 N N . GLU B 1 3 ? 13.469 7.027 1.367 1 70.69 3 GLU B N 1
ATOM 868 C CA . GLU B 1 3 ? 13.477 5.836 0.523 1 70.69 3 GLU B CA 1
ATOM 869 C C . GLU B 1 3 ? 12.82 4.656 1.234 1 70.69 3 GLU B C 1
ATOM 871 O O . GLU B 1 3 ? 12.164 3.826 0.599 1 70.69 3 GLU B O 1
ATOM 876 N N . LYS B 1 4 ? 12.828 4.828 2.531 1 80.25 4 LYS B N 1
ATOM 877 C CA . LYS B 1 4 ? 12.289 3.697 3.281 1 80.25 4 LYS B CA 1
ATOM 878 C C . LYS B 1 4 ? 10.766 3.699 3.262 1 80.25 4 LYS B C 1
ATOM 880 O O . LYS B 1 4 ? 10.141 2.648 3.104 1 80.25 4 LYS B O 1
ATOM 885 N N . VAL B 1 5 ? 10.141 4.977 3.381 1 86.62 5 VAL B N 1
ATOM 886 C CA . VAL B 1 5 ? 8.688 5.098 3.404 1 86.62 5 VAL B CA 1
ATOM 887 C C . VAL B 1 5 ? 8.109 4.684 2.055 1 86.62 5 VAL B C 1
ATOM 889 O O . VAL B 1 5 ? 7.156 3.904 1.992 1 86.62 5 VAL B O 1
ATOM 892 N N . LEU B 1 6 ? 8.734 5.094 1.004 1 89.94 6 LEU B N 1
ATOM 893 C CA . LEU B 1 6 ? 8.273 4.762 -0.339 1 89.94 6 LEU B CA 1
ATOM 894 C C . LEU B 1 6 ? 8.406 3.264 -0.603 1 89.94 6 LEU B C 1
ATOM 896 O O . LEU B 1 6 ? 7.543 2.664 -1.244 1 89.94 6 LEU B O 1
ATOM 900 N N . ARG B 1 7 ? 9.469 2.715 -0.063 1 90.5 7 ARG B N 1
ATOM 901 C CA . ARG B 1 7 ? 9.695 1.288 -0.271 1 90.5 7 ARG B CA 1
ATOM 902 C C . ARG B 1 7 ? 8.594 0.458 0.375 1 90.5 7 ARG B C 1
ATOM 904 O O . ARG B 1 7 ? 8.109 -0.507 -0.219 1 90.5 7 ARG B O 1
ATOM 911 N N . LYS B 1 8 ? 8.242 0.862 1.57 1 90.44 8 LYS B N 1
ATOM 912 C CA . LYS B 1 8 ? 7.18 0.142 2.27 1 90.44 8 LYS B CA 1
ATOM 913 C C . LYS B 1 8 ? 5.844 0.295 1.548 1 90.44 8 LYS B C 1
ATOM 915 O O . LYS B 1 8 ? 5.082 -0.667 1.432 1 90.44 8 LYS B O 1
ATOM 920 N N . LEU B 1 9 ? 5.621 1.514 1.112 1 92.25 9 LEU B N 1
ATOM 921 C CA . LEU B 1 9 ? 4.402 1.804 0.369 1 92.25 9 LEU B CA 1
ATOM 922 C C . LEU B 1 9 ? 4.328 0.967 -0.904 1 92.25 9 LEU B C 1
ATOM 924 O O . LEU B 1 9 ? 3.301 0.344 -1.184 1 92.25 9 LEU B O 1
ATOM 928 N N . PHE B 1 10 ? 5.434 0.839 -1.544 1 94.69 10 PHE B N 1
ATOM 929 C CA . PHE B 1 10 ? 5.445 0.159 -2.834 1 94.69 1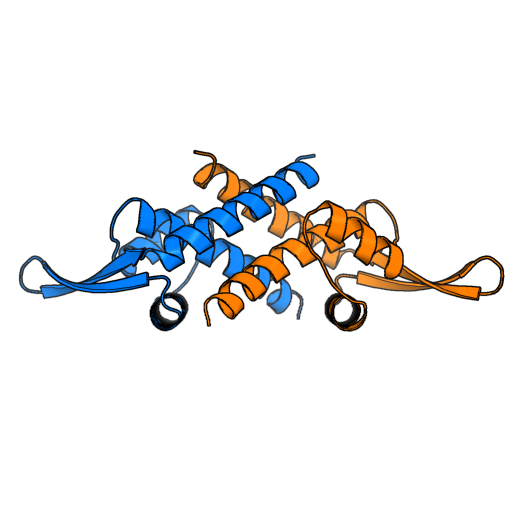0 PHE B CA 1
ATOM 930 C C . PHE B 1 10 ? 5.395 -1.354 -2.648 1 94.69 10 PHE B C 1
ATOM 932 O O . PHE B 1 10 ? 4.836 -2.068 -3.48 1 94.69 10 PHE B O 1
ATOM 939 N N . LEU B 1 11 ? 5.902 -1.781 -1.55 1 94.88 11 LEU B N 1
ATOM 940 C CA . LEU B 1 11 ? 5.781 -3.201 -1.242 1 94.88 11 LEU B CA 1
ATOM 941 C C . LEU B 1 11 ? 4.316 -3.613 -1.146 1 94.88 11 LEU B C 1
ATOM 943 O O . LEU B 1 11 ? 3.934 -4.684 -1.627 1 94.88 11 LEU B O 1
ATOM 947 N N . GLY B 1 12 ? 3.508 -2.807 -0.569 1 94.81 12 GLY B N 1
ATOM 948 C CA . GLY B 1 12 ? 2.078 -3.072 -0.527 1 94.81 12 GLY B CA 1
ATOM 949 C C . GLY B 1 12 ? 1.456 -3.207 -1.904 1 94.81 12 GLY B C 1
ATOM 950 O O . GLY B 1 12 ? 0.704 -4.148 -2.162 1 94.81 12 GLY B O 1
ATOM 951 N N . PHE B 1 13 ? 1.828 -2.314 -2.75 1 97.06 13 PHE B N 1
ATOM 952 C CA . PHE B 1 13 ? 1.301 -2.34 -4.109 1 97.06 13 PHE B CA 1
ATOM 953 C C . PHE B 1 13 ? 1.779 -3.582 -4.852 1 97.06 13 PHE B C 1
ATOM 955 O O . PHE B 1 13 ? 1 -4.234 -5.551 1 97.06 13 PHE B O 1
ATOM 962 N N . ILE B 1 14 ? 3.023 -3.854 -4.668 1 97.19 14 ILE B N 1
ATOM 963 C CA . ILE B 1 14 ? 3.633 -5.004 -5.328 1 97.19 14 ILE B CA 1
ATOM 964 C C . ILE B 1 14 ? 2.902 -6.281 -4.914 1 97.19 14 ILE B C 1
ATOM 966 O O . ILE B 1 14 ? 2.592 -7.125 -5.758 1 97.19 14 ILE B O 1
ATOM 970 N N . GLN B 1 15 ? 2.594 -6.391 -3.65 1 97.38 15 GLN B N 1
ATOM 971 C CA . GLN B 1 15 ? 1.907 -7.582 -3.156 1 97.38 15 GLN B CA 1
ATOM 972 C C . GLN B 1 15 ? 0.514 -7.703 -3.768 1 97.38 15 GLN B C 1
ATOM 974 O O . GLN B 1 15 ? 0.06 -8.812 -4.07 1 97.38 15 GLN B O 1
ATOM 979 N N . ILE B 1 16 ? -0.133 -6.637 -3.988 1 97.81 16 ILE B N 1
ATOM 980 C CA . ILE B 1 16 ? -1.444 -6.672 -4.629 1 97.81 16 ILE B CA 1
ATOM 981 C C . ILE B 1 16 ? -1.3 -7.133 -6.078 1 97.81 16 ILE B C 1
ATOM 983 O O . ILE B 1 16 ? -2.088 -7.949 -6.559 1 97.81 16 ILE B O 1
ATOM 987 N N . HIS B 1 17 ? -0.295 -6.562 -6.777 1 98.31 17 HIS B N 1
ATOM 988 C CA . HIS B 1 17 ? -0.025 -7.023 -8.133 1 98.31 17 HIS B CA 1
ATOM 989 C C . HIS B 1 17 ? 0.176 -8.531 -8.172 1 98.31 17 HIS B C 1
ATOM 991 O O . HIS B 1 17 ? -0.391 -9.219 -9.031 1 98.31 17 HIS B O 1
ATOM 997 N N . ILE B 1 18 ? 0.958 -8.984 -7.246 1 98.38 18 ILE B N 1
ATOM 998 C CA . ILE B 1 18 ? 1.316 -10.398 -7.211 1 98.38 18 ILE B CA 1
ATOM 999 C C . ILE B 1 18 ? 0.064 -11.242 -6.984 1 98.38 18 ILE B C 1
ATOM 1001 O O . ILE B 1 18 ? -0.193 -12.195 -7.723 1 98.38 18 ILE B O 1
ATOM 1005 N N . LEU B 1 19 ? -0.694 -10.922 -5.992 1 98.25 19 LEU B N 1
ATOM 1006 C CA . LEU B 1 19 ? -1.905 -11.672 -5.684 1 98.25 19 LEU B CA 1
ATOM 1007 C C . LEU B 1 19 ? -2.893 -11.609 -6.844 1 98.25 19 LEU B C 1
ATOM 1009 O O . LEU B 1 19 ? -3.553 -12.609 -7.156 1 98.25 19 LEU B O 1
ATOM 1013 N N . HIS B 1 20 ? -3.004 -10.477 -7.426 1 98.5 20 HIS B N 1
ATOM 1014 C CA . HIS B 1 20 ? -3.904 -10.312 -8.562 1 98.5 20 HIS B CA 1
ATOM 1015 C C . HIS B 1 20 ? -3.529 -11.242 -9.703 1 98.5 20 HIS B C 1
ATOM 1017 O O . HIS B 1 20 ? -4.387 -11.945 -10.25 1 98.5 20 HIS B O 1
ATOM 1023 N N . HIS B 1 21 ? -2.264 -11.305 -10.039 1 98.44 21 HIS B N 1
ATOM 1024 C CA . HIS B 1 21 ? -1.809 -12.156 -11.133 1 98.44 21 HIS B CA 1
ATOM 1025 C C . HIS B 1 21 ? -1.931 -13.633 -10.766 1 98.44 21 HIS B C 1
ATOM 1027 O O . HIS B 1 21 ? -2.238 -14.469 -11.617 1 98.44 21 HIS B O 1
ATOM 1033 N N . ALA B 1 22 ? -1.673 -13.906 -9.492 1 98.44 22 ALA B N 1
ATOM 1034 C CA . ALA B 1 22 ? -1.812 -15.289 -9.031 1 98.44 22 ALA B CA 1
ATOM 1035 C C . ALA B 1 22 ? -3.256 -15.766 -9.164 1 98.44 22 ALA B C 1
ATOM 1037 O O . ALA B 1 22 ? -3.508 -16.969 -9.312 1 98.44 22 ALA B O 1
ATOM 1038 N N . LYS B 1 23 ? -4.156 -14.875 -8.992 1 97.81 23 LYS B N 1
ATOM 1039 C CA . LYS B 1 23 ? -5.574 -15.195 -9.125 1 97.81 23 LYS B CA 1
ATOM 1040 C C . LYS B 1 23 ? -5.941 -15.477 -10.586 1 97.81 23 LYS B C 1
ATOM 1042 O O . LYS B 1 23 ? -6.785 -16.328 -10.859 1 97.81 23 LYS B O 1
ATOM 1047 N N . ILE B 1 24 ? -5.383 -14.758 -11.5 1 97.81 24 ILE B N 1
ATOM 1048 C CA . ILE B 1 24 ? -5.656 -14.906 -12.93 1 97.81 24 ILE B CA 1
ATOM 1049 C C . ILE B 1 24 ? -5.109 -16.25 -13.422 1 97.81 24 ILE B C 1
ATOM 1051 O O . ILE B 1 24 ? -5.832 -17.016 -14.047 1 97.81 24 ILE B O 1
ATOM 1055 N N . GLU B 1 25 ? -3.848 -16.484 -13.172 1 97.81 25 GLU B N 1
ATOM 1056 C CA . GLU B 1 25 ? -3.193 -17.734 -13.562 1 97.81 25 GLU B CA 1
ATOM 1057 C C . GLU B 1 25 ? -1.916 -17.953 -12.758 1 97.81 25 GLU B C 1
ATOM 1059 O O . GLU B 1 25 ? -1.219 -17 -12.406 1 97.81 25 GLU B O 1
ATOM 1064 N N . PRO B 1 26 ? -1.564 -19.25 -12.523 1 98.12 26 PRO B N 1
ATOM 1065 C CA . PRO B 1 26 ? -0.275 -19.516 -11.883 1 98.12 26 PRO B CA 1
ATOM 1066 C C . PRO B 1 26 ? 0.898 -18.891 -12.633 1 98.12 26 PRO B C 1
ATOM 1068 O O . PRO B 1 26 ? 0.9 -18.859 -13.867 1 98.12 26 PRO B O 1
ATOM 1071 N N . PHE B 1 27 ? 1.846 -18.422 -11.836 1 98.19 27 PHE B N 1
ATOM 1072 C CA . PHE B 1 27 ? 2.998 -17.781 -12.469 1 98.19 27 PHE B CA 1
ATOM 1073 C C . PHE B 1 27 ? 4.297 -18.281 -11.852 1 98.19 27 PHE B C 1
ATOM 1075 O O . PHE B 1 27 ? 4.289 -18.875 -10.773 1 98.19 27 PHE B O 1
ATOM 1082 N N . PHE B 1 28 ? 5.465 -18.109 -12.539 1 97.19 28 PHE B N 1
ATOM 1083 C CA . PHE B 1 28 ? 6.77 -18.406 -11.961 1 97.19 28 PHE B CA 1
ATOM 1084 C C . PHE B 1 28 ? 7.578 -17.141 -11.742 1 97.19 28 PHE B C 1
ATOM 1086 O O . PHE B 1 28 ? 7.254 -16.094 -12.297 1 97.19 28 PHE B O 1
ATOM 1093 N N . GLY B 1 29 ? 8.555 -17.203 -10.93 1 96.75 29 GLY B N 1
ATOM 1094 C CA . GLY B 1 29 ? 9.273 -16.062 -10.383 1 96.75 29 GLY B CA 1
ATOM 1095 C C . GLY B 1 29 ? 9.797 -15.117 -11.445 1 96.75 29 GLY B C 1
ATOM 1096 O O . GLY B 1 29 ? 9.555 -13.906 -11.383 1 96.75 29 GLY B O 1
ATOM 1097 N N . ILE B 1 30 ? 10.398 -15.672 -12.438 1 96.06 30 ILE B N 1
ATOM 1098 C CA . ILE B 1 30 ? 11.031 -14.867 -13.477 1 96.06 30 ILE B CA 1
ATOM 1099 C C . ILE B 1 30 ? 9.969 -14.094 -14.258 1 96.06 30 ILE B C 1
ATOM 1101 O O . ILE B 1 30 ? 10.156 -12.922 -14.578 1 96.06 30 ILE B O 1
ATOM 1105 N N . TRP B 1 31 ? 8.945 -14.711 -14.57 1 97.69 31 TRP B N 1
ATOM 1106 C CA . TRP B 1 31 ? 7.848 -14.031 -15.25 1 97.69 31 TRP B CA 1
ATOM 1107 C C . TRP B 1 31 ? 7.34 -12.859 -14.422 1 97.69 31 TRP B C 1
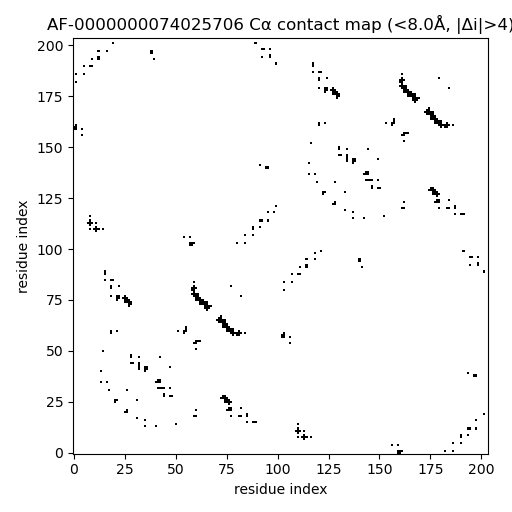ATOM 1109 O O . TRP B 1 31 ? 7.066 -11.781 -14.969 1 97.69 31 TRP B O 1
ATOM 1119 N N . MET B 1 32 ? 7.227 -13.031 -13.156 1 98.5 32 MET B N 1
ATOM 1120 C CA . MET B 1 32 ? 6.703 -12.008 -12.258 1 98.5 32 MET B CA 1
ATOM 1121 C C . MET B 1 32 ? 7.652 -10.812 -12.188 1 98.5 32 MET B C 1
ATOM 1123 O O . MET B 1 32 ? 7.207 -9.664 -12.125 1 98.5 32 MET B O 1
ATOM 1127 N N . ILE B 1 33 ? 8.953 -11.102 -12.148 1 98.38 33 ILE B N 1
ATOM 1128 C CA . ILE B 1 33 ? 9.93 -10.023 -12.156 1 98.38 33 ILE B CA 1
ATOM 1129 C C . ILE B 1 33 ? 9.719 -9.141 -13.383 1 98.38 33 ILE B C 1
ATOM 1131 O O . ILE B 1 33 ? 9.641 -7.914 -13.266 1 98.38 33 ILE B O 1
ATOM 1135 N N . ASP B 1 34 ? 9.562 -9.812 -14.562 1 98.25 34 ASP B N 1
ATOM 1136 C CA . ASP B 1 34 ? 9.352 -9.094 -15.812 1 98.25 34 ASP B CA 1
ATOM 1137 C C . ASP B 1 34 ? 8.016 -8.352 -15.789 1 98.25 34 ASP B C 1
ATOM 1139 O O . ASP B 1 34 ? 7.93 -7.207 -16.25 1 98.25 34 ASP B O 1
ATOM 1143 N N . GLU B 1 35 ? 7.023 -8.953 -15.312 1 98.25 35 GLU B N 1
ATOM 1144 C CA . GLU B 1 35 ? 5.695 -8.359 -15.266 1 98.25 35 GLU B CA 1
ATOM 1145 C C . GLU B 1 35 ? 5.676 -7.121 -14.367 1 98.25 35 GLU B C 1
ATOM 1147 O O . GLU B 1 35 ? 5.125 -6.086 -14.742 1 98.25 35 GLU B O 1
ATOM 1152 N N . LEU B 1 36 ? 6.25 -7.211 -13.133 1 98.19 36 LEU B N 1
ATOM 1153 C CA . LEU B 1 36 ? 6.293 -6.086 -12.203 1 98.19 36 LEU B CA 1
ATOM 1154 C C . LEU B 1 36 ? 7.074 -4.922 -12.805 1 98.19 36 LEU B C 1
ATOM 1156 O O . LEU B 1 36 ? 6.758 -3.758 -12.547 1 98.19 36 LEU B O 1
ATOM 1160 N N . LYS B 1 37 ? 8.102 -5.242 -13.617 1 98.06 37 LYS B N 1
ATOM 1161 C CA . LYS B 1 37 ? 8.836 -4.199 -14.328 1 98.06 37 LYS B CA 1
ATOM 1162 C C . LYS B 1 37 ? 7.914 -3.393 -15.227 1 98.06 37 LYS B C 1
ATOM 1164 O O . LYS B 1 37 ? 8.039 -2.168 -15.32 1 98.06 37 LYS B O 1
ATOM 1169 N N . GLU B 1 38 ? 6.996 -4.066 -15.891 1 97.56 38 GLU B N 1
ATOM 1170 C CA . GLU B 1 38 ? 6.023 -3.398 -16.75 1 97.56 38 GLU B CA 1
ATOM 1171 C C . GLU B 1 38 ? 5.129 -2.459 -15.953 1 97.56 38 GLU B C 1
ATOM 1173 O O . GLU B 1 38 ? 4.547 -1.523 -16.5 1 97.56 38 GLU B O 1
ATOM 1178 N N . HIS B 1 39 ? 5.031 -2.682 -14.68 1 97.19 39 HIS B N 1
ATOM 1179 C CA . HIS B 1 39 ? 4.223 -1.839 -13.805 1 97.19 39 HIS B CA 1
ATOM 1180 C C . HIS B 1 39 ? 5.086 -0.8 -13.094 1 97.19 39 HIS B C 1
ATOM 1182 O O . HIS B 1 39 ? 4.605 -0.096 -12.195 1 97.19 39 HIS B O 1
ATOM 1188 N N . GLY B 1 40 ? 6.383 -0.812 -13.477 1 96.25 40 GLY B N 1
ATOM 1189 C CA . GLY B 1 40 ? 7.25 0.258 -13.008 1 96.25 40 GLY B CA 1
ATOM 1190 C C . GLY B 1 40 ? 8.094 -0.14 -11.805 1 96.25 40 GLY B C 1
ATOM 1191 O O . GLY B 1 40 ? 8.633 0.719 -11.117 1 96.25 40 GLY B O 1
ATOM 1192 N N . TYR B 1 41 ? 8.148 -1.479 -11.5 1 97.38 41 TYR B N 1
ATOM 1193 C CA . TYR B 1 41 ? 8.969 -1.957 -10.391 1 97.38 41 TYR B CA 1
ATOM 1194 C C . TYR B 1 41 ? 10.172 -2.744 -10.906 1 97.38 41 TYR B C 1
ATOM 1196 O O . TYR B 1 41 ? 10.008 -3.758 -11.586 1 97.38 41 TYR B O 1
ATOM 1204 N N . SER B 1 42 ? 11.344 -2.25 -10.586 1 95.94 42 SER B N 1
ATOM 1205 C CA . SER B 1 42 ? 12.562 -2.98 -10.922 1 95.94 42 SER B CA 1
ATOM 1206 C C . SER B 1 42 ? 13.086 -3.768 -9.727 1 95.94 42 SER B C 1
ATOM 1208 O O . SER B 1 42 ? 13.539 -3.184 -8.742 1 95.94 42 SER B O 1
ATOM 1210 N N . MET B 1 43 ? 12.961 -5.07 -9.859 1 95.75 43 MET B N 1
ATOM 1211 C CA . MET B 1 43 ? 13.383 -5.891 -8.727 1 95.75 43 MET B CA 1
ATOM 1212 C C . MET B 1 43 ? 14.203 -7.09 -9.195 1 95.75 43 MET B C 1
ATOM 1214 O O . MET B 1 43 ? 14.008 -7.574 -10.312 1 95.75 43 MET B O 1
ATOM 1218 N N . SER B 1 44 ? 15.039 -7.508 -8.336 1 96.75 44 SER B N 1
ATOM 1219 C CA . SER B 1 44 ? 15.867 -8.688 -8.578 1 96.75 44 SER B CA 1
ATOM 1220 C C . SER B 1 44 ? 15.242 -9.938 -7.965 1 96.75 44 SER B C 1
ATOM 1222 O O . SER B 1 44 ? 14.305 -9.844 -7.168 1 96.75 44 SER B O 1
ATOM 1224 N N . PRO B 1 45 ? 15.789 -11.094 -8.336 1 96.94 45 PRO B N 1
ATOM 1225 C CA . PRO B 1 45 ? 15.375 -12.312 -7.641 1 96.94 45 PRO B CA 1
ATOM 1226 C C . PRO B 1 45 ? 15.555 -12.219 -6.129 1 96.94 45 PRO B C 1
ATOM 1228 O O . PRO B 1 45 ? 14.703 -12.703 -5.371 1 96.94 45 PRO B O 1
ATOM 1231 N N . GLY B 1 46 ? 16.594 -11.578 -5.738 1 97.19 46 GLY B N 1
ATOM 1232 C CA . GLY B 1 46 ? 16.875 -11.438 -4.32 1 97.19 46 GLY B CA 1
ATOM 1233 C C . GLY B 1 46 ? 15.828 -10.641 -3.572 1 97.19 46 GLY B C 1
ATOM 1234 O O . GLY B 1 46 ? 15.711 -10.75 -2.35 1 97.19 46 GLY B O 1
ATOM 1235 N N . THR B 1 47 ? 15.062 -9.898 -4.293 1 96.44 47 THR B N 1
ATOM 1236 C CA . THR B 1 47 ? 14.016 -9.07 -3.695 1 96.44 47 THR B CA 1
ATOM 1237 C C . THR B 1 47 ? 12.648 -9.742 -3.838 1 96.44 47 THR B C 1
ATOM 1239 O O . THR B 1 47 ? 11.859 -9.758 -2.895 1 96.44 47 THR B O 1
ATOM 1242 N N . LEU B 1 48 ? 12.414 -10.297 -4.996 1 98.19 48 LEU B N 1
ATOM 1243 C CA . LEU B 1 48 ? 11.094 -10.844 -5.285 1 98.19 48 LEU B CA 1
ATOM 1244 C C . LEU B 1 48 ? 10.852 -12.117 -4.488 1 98.19 48 LEU B C 1
ATOM 1246 O O . LEU B 1 48 ? 9.773 -12.305 -3.918 1 98.19 48 LEU B O 1
ATOM 1250 N N . TYR B 1 49 ? 11.812 -12.969 -4.477 1 98.12 49 TYR B N 1
ATOM 1251 C CA . TYR B 1 49 ? 11.562 -14.312 -3.957 1 98.12 49 TYR B CA 1
ATOM 1252 C C . TYR B 1 49 ? 11.281 -14.273 -2.459 1 98.12 49 TYR B C 1
ATOM 1254 O O . TYR B 1 49 ? 10.438 -15.023 -1.962 1 98.12 49 TYR B O 1
ATOM 1262 N N . PRO B 1 50 ? 11.969 -13.453 -1.705 1 97.94 50 PRO B N 1
ATOM 1263 C CA . PRO B 1 50 ? 11.562 -13.32 -0.304 1 97.94 50 PRO B CA 1
ATOM 1264 C C . PRO B 1 50 ? 10.117 -12.859 -0.15 1 97.94 50 PRO B C 1
ATOM 1266 O O . PRO B 1 50 ? 9.422 -13.305 0.762 1 97.94 50 PRO B O 1
ATOM 1269 N N . ILE B 1 51 ? 9.688 -11.945 -0.963 1 97.31 51 ILE B N 1
ATOM 1270 C CA . ILE B 1 51 ? 8.297 -11.492 -0.93 1 97.31 51 ILE B CA 1
ATOM 1271 C C . ILE B 1 51 ? 7.363 -12.664 -1.194 1 97.31 51 ILE B C 1
ATOM 1273 O O . ILE B 1 51 ? 6.387 -12.867 -0.467 1 97.31 51 ILE B O 1
ATOM 1277 N N . LEU B 1 52 ? 7.691 -13.43 -2.248 1 98.19 52 LEU B N 1
ATOM 1278 C CA . LEU B 1 52 ? 6.887 -14.602 -2.586 1 98.19 52 LEU B CA 1
ATOM 1279 C C . LEU B 1 52 ? 6.883 -15.609 -1.441 1 98.19 52 LEU B C 1
ATOM 1281 O O . LEU B 1 52 ? 5.84 -16.188 -1.124 1 98.19 52 LEU B O 1
ATOM 1285 N N . HIS B 1 53 ? 8.016 -15.789 -0.904 1 97.38 53 HIS B N 1
ATOM 1286 C CA . HIS B 1 53 ? 8.133 -16.719 0.22 1 97.38 53 HIS B CA 1
ATOM 1287 C C . HIS B 1 53 ? 7.25 -16.266 1.385 1 97.38 53 HIS B C 1
ATOM 1289 O O . HIS B 1 53 ? 6.559 -17.094 1.989 1 97.38 53 HIS B O 1
ATOM 1295 N N . ASN B 1 54 ? 7.305 -14.992 1.73 1 96.62 54 ASN B N 1
ATOM 1296 C CA . ASN B 1 54 ? 6.488 -14.461 2.816 1 96.62 54 ASN B CA 1
ATOM 1297 C C . ASN B 1 54 ? 5 -14.625 2.537 1 96.62 54 ASN B C 1
ATOM 1299 O O . ASN B 1 54 ? 4.23 -14.977 3.434 1 96.62 54 ASN B O 1
ATOM 1303 N N . LEU B 1 55 ? 4.578 -14.391 1.303 1 97.38 55 LEU B N 1
ATOM 1304 C CA . LEU B 1 55 ? 3.18 -14.547 0.925 1 97.38 55 LEU B CA 1
ATOM 1305 C C . LEU B 1 55 ? 2.754 -16.016 1.007 1 97.38 55 LEU B C 1
ATOM 1307 O O . LEU B 1 55 ? 1.636 -16.312 1.429 1 97.38 55 LEU B O 1
ATOM 1311 N N . GLU B 1 56 ? 3.641 -16.859 0.64 1 97.62 56 GLU B N 1
ATOM 1312 C CA . GLU B 1 56 ? 3.373 -18.281 0.759 1 97.62 56 GLU B CA 1
ATOM 1313 C C . GLU B 1 56 ? 3.285 -18.703 2.223 1 97.62 56 GLU B C 1
ATOM 1315 O O . GLU B 1 56 ? 2.344 -19.406 2.617 1 97.62 56 GLU B O 1
ATOM 1320 N N . ALA B 1 57 ? 4.281 -18.281 2.988 1 96.31 57 ALA B N 1
ATOM 1321 C CA . ALA B 1 57 ? 4.34 -18.625 4.406 1 96.31 57 ALA B CA 1
ATOM 1322 C C . ALA B 1 57 ? 3.117 -18.094 5.152 1 96.31 57 ALA B C 1
ATOM 1324 O O . ALA B 1 57 ? 2.67 -18.688 6.129 1 96.31 57 ALA B O 1
ATOM 1325 N N . SER B 1 58 ? 2.529 -17.031 4.668 1 95.75 58 SER B N 1
ATOM 1326 C CA . SER B 1 58 ? 1.366 -16.422 5.297 1 95.75 58 SER B CA 1
ATOM 1327 C C . SER B 1 58 ? 0.069 -17.047 4.809 1 95.75 58 SER B C 1
ATOM 1329 O O . SER B 1 58 ? -1.021 -16.609 5.172 1 95.75 58 SER B O 1
ATOM 1331 N N . GLY B 1 59 ? 0.183 -17.984 3.943 1 96.12 59 GLY B N 1
ATOM 1332 C CA . GLY B 1 59 ? -0.982 -18.719 3.484 1 96.12 59 GLY B CA 1
ATOM 1333 C C . GLY B 1 59 ? -1.773 -17.984 2.42 1 96.12 59 GLY B C 1
ATOM 1334 O O . GLY B 1 59 ? -2.988 -18.156 2.311 1 96.12 59 GLY B O 1
ATOM 1335 N N . LEU B 1 60 ? -1.127 -17.125 1.684 1 97.81 60 LEU B N 1
ATOM 1336 C CA . LEU B 1 60 ? -1.819 -16.359 0.657 1 97.81 60 LEU B CA 1
ATOM 1337 C C . LEU B 1 60 ? -1.541 -16.922 -0.731 1 97.81 60 LEU B C 1
ATOM 1339 O O . LEU B 1 60 ? -2.338 -16.734 -1.653 1 97.81 60 LEU B O 1
ATOM 1343 N N . LEU B 1 61 ? -0.385 -17.547 -0.884 1 98.31 61 LEU B N 1
ATOM 1344 C CA . LEU B 1 61 ? 0.021 -18.219 -2.109 1 98.31 61 LEU B CA 1
ATOM 1345 C C . LEU B 1 61 ? 0.34 -19.688 -1.839 1 98.31 61 LEU B C 1
ATOM 1347 O O . LEU B 1 61 ? 0.644 -20.062 -0.704 1 98.31 61 LEU B O 1
ATOM 1351 N N . GLN B 1 62 ? 0.246 -20.469 -2.791 1 98.38 62 GLN B N 1
ATOM 1352 C CA . GLN B 1 62 ? 0.782 -21.812 -2.783 1 98.38 62 GLN B CA 1
ATOM 1353 C C . GLN B 1 62 ? 1.803 -22.016 -3.9 1 98.38 62 GLN B C 1
ATOM 1355 O O . GLN B 1 62 ? 1.672 -21.422 -4.977 1 98.38 62 GLN B O 1
ATOM 1360 N N . LYS B 1 63 ? 2.762 -22.734 -3.564 1 97.5 63 LYS B N 1
ATOM 1361 C CA . LYS B 1 63 ? 3.84 -23.047 -4.5 1 97.5 63 LYS B CA 1
ATOM 1362 C C . LYS B 1 63 ? 3.75 -24.484 -4.98 1 97.5 63 LYS B C 1
ATOM 1364 O O . LYS B 1 63 ? 3.471 -25.391 -4.191 1 97.5 63 LYS B O 1
ATOM 1369 N N . GLU B 1 64 ? 3.9 -24.719 -6.242 1 96.88 64 GLU B N 1
ATOM 1370 C CA . GLU B 1 64 ? 3.904 -26.062 -6.824 1 96.88 64 GLU B CA 1
ATOM 1371 C C . GLU B 1 64 ? 5.035 -26.219 -7.836 1 96.88 64 GLU B C 1
ATOM 1373 O O . GLU B 1 64 ? 5.293 -25.312 -8.633 1 96.88 64 GLU B O 1
ATOM 1378 N N . ASN B 1 65 ? 5.699 -27.406 -7.676 1 96.31 65 ASN B N 1
ATOM 1379 C CA . ASN B 1 65 ? 6.727 -27.719 -8.656 1 96.31 65 ASN B CA 1
ATOM 1380 C C . ASN B 1 65 ? 6.129 -28.391 -9.891 1 96.31 65 ASN B C 1
ATOM 1382 O O . ASN B 1 65 ? 5.324 -29.328 -9.773 1 96.31 65 ASN B O 1
ATOM 1386 N N . LYS B 1 66 ? 6.449 -27.844 -11.008 1 94.69 66 LYS B N 1
ATOM 1387 C CA . LYS B 1 66 ? 6.055 -28.453 -12.273 1 94.69 66 LYS B CA 1
ATOM 1388 C C . LYS B 1 66 ? 7.27 -28.734 -13.148 1 94.69 66 LYS B C 1
ATOM 1390 O O . LYS B 1 66 ? 8.242 -27.969 -13.133 1 94.69 66 LYS B O 1
ATOM 1395 N N . VAL B 1 67 ? 7.172 -29.859 -13.836 1 94.38 67 VAL B N 1
ATOM 1396 C CA . VAL B 1 67 ? 8.242 -30.172 -14.781 1 94.38 67 VAL B CA 1
ATOM 1397 C C . VAL B 1 67 ? 7.93 -29.562 -16.141 1 94.38 67 VAL B C 1
ATOM 1399 O O . VAL B 1 67 ? 6.91 -29.891 -16.75 1 94.38 67 VAL B O 1
ATOM 1402 N N . VAL B 1 68 ? 8.656 -28.688 -16.547 1 91.38 68 VAL B N 1
ATOM 1403 C CA . VAL B 1 68 ? 8.516 -28.047 -17.844 1 91.38 68 VAL B CA 1
ATOM 1404 C C . VAL B 1 68 ? 9.797 -28.25 -18.672 1 91.38 68 VAL B C 1
ATOM 1406 O O . VAL B 1 68 ? 10.867 -27.797 -18.266 1 91.38 68 VAL B O 1
ATOM 1409 N N . GLU B 1 69 ? 9.594 -28.891 -19.766 1 93.5 69 GLU B N 1
ATOM 1410 C CA . GLU B 1 69 ? 10.727 -29.188 -20.625 1 93.5 69 GLU B CA 1
ATOM 1411 C C . GLU B 1 69 ? 11.859 -29.859 -19.859 1 93.5 69 GLU B C 1
ATOM 1413 O O . GLU B 1 69 ? 13.016 -29.438 -19.953 1 93.5 69 GLU B O 1
ATOM 1418 N N . GLY B 1 70 ? 11.586 -30.719 -18.953 1 93.75 70 GLY B N 1
ATOM 1419 C CA . GLY B 1 70 ? 12.539 -31.547 -18.219 1 93.75 70 GLY B CA 1
ATOM 1420 C C . GLY B 1 70 ? 13.141 -30.844 -17.016 1 93.75 70 GLY B C 1
ATOM 1421 O O . GLY B 1 70 ? 13.969 -31.422 -16.312 1 93.75 70 GLY B O 1
ATOM 1422 N N . LYS B 1 71 ? 12.742 -29.609 -16.844 1 94 71 LYS B N 1
ATOM 1423 C CA . LYS B 1 71 ? 13.242 -28.875 -15.695 1 94 71 LYS B CA 1
ATOM 1424 C C . LYS B 1 71 ? 12.133 -28.578 -14.688 1 94 71 LYS B C 1
ATOM 1426 O O . LYS B 1 71 ? 10.969 -28.422 -15.07 1 94 71 LYS B O 1
ATOM 1431 N N . ILE B 1 72 ? 12.516 -28.609 -13.5 1 94.94 72 ILE B N 1
ATOM 1432 C CA . ILE B 1 72 ? 11.547 -28.297 -12.453 1 94.94 72 ILE B CA 1
ATOM 1433 C C . ILE B 1 72 ? 11.375 -26.797 -12.328 1 94.94 72 ILE B C 1
ATOM 1435 O O . ILE B 1 72 ? 12.359 -26.062 -12.164 1 94.94 72 ILE B O 1
ATOM 1439 N N . ARG B 1 73 ? 10.109 -26.344 -12.484 1 94.44 73 ARG B N 1
ATOM 1440 C CA . ARG B 1 73 ? 9.781 -24.922 -12.328 1 94.44 73 ARG B CA 1
ATOM 1441 C C . ARG B 1 73 ? 8.766 -24.719 -11.219 1 94.44 73 ARG B C 1
ATOM 1443 O O . ARG B 1 73 ? 7.797 -25.484 -11.102 1 94.44 73 ARG B O 1
ATOM 1450 N N . LYS B 1 74 ? 9.039 -23.688 -10.414 1 96.19 74 LYS B N 1
ATOM 1451 C CA . LYS B 1 74 ? 8.141 -23.391 -9.305 1 96.19 74 LYS B CA 1
ATOM 1452 C C . LYS B 1 74 ? 7.055 -22.391 -9.727 1 96.19 74 LYS B C 1
ATOM 1454 O O . LYS B 1 74 ? 7.355 -21.312 -10.211 1 96.19 74 LYS B O 1
ATOM 1459 N N . TYR B 1 75 ? 5.84 -22.859 -9.562 1 98.06 75 TYR B N 1
ATOM 1460 C CA . TYR B 1 75 ? 4.699 -22.016 -9.891 1 98.06 75 TYR B CA 1
ATOM 1461 C C . TYR B 1 75 ? 3.979 -21.562 -8.625 1 98.06 75 TYR B C 1
ATOM 1463 O O . TYR B 1 75 ? 3.871 -22.312 -7.66 1 98.06 75 TYR B O 1
ATOM 1471 N N . TYR B 1 76 ? 3.465 -20.312 -8.664 1 98.5 76 TYR B N 1
ATOM 1472 C CA . TYR B 1 76 ? 2.717 -19.719 -7.559 1 98.5 76 TYR B CA 1
ATOM 1473 C C . TYR B 1 76 ? 1.272 -19.453 -7.957 1 98.5 76 TYR B C 1
ATOM 1475 O O . TYR B 1 76 ? 1.014 -18.922 -9.047 1 98.5 76 TYR B O 1
ATOM 1483 N N . SER B 1 77 ? 0.409 -19.844 -7.141 1 98.56 77 SER B N 1
ATOM 1484 C CA . SER B 1 77 ? -1.013 -19.578 -7.332 1 98.56 77 SER B CA 1
ATOM 1485 C C . SER B 1 77 ? -1.656 -19.078 -6.047 1 98.56 77 SER B C 1
ATOM 1487 O O . SER B 1 77 ? -1.121 -19.281 -4.953 1 98.56 77 SER B O 1
ATOM 1489 N N . ILE B 1 78 ? -2.791 -18.422 -6.215 1 98.06 78 ILE B N 1
ATOM 1490 C CA . ILE B 1 78 ? -3.469 -17.844 -5.059 1 98.06 78 ILE B CA 1
ATOM 1491 C C . ILE B 1 78 ? -4.293 -18.922 -4.359 1 98.06 78 ILE B C 1
ATOM 1493 O O . ILE B 1 78 ? -4.816 -19.828 -5.008 1 98.06 78 ILE B O 1
ATOM 1497 N N . ILE B 1 79 ? -4.344 -18.812 -3.045 1 96.81 79 ILE B N 1
ATOM 1498 C CA . ILE B 1 79 ? -5.211 -19.703 -2.283 1 96.81 79 ILE B CA 1
ATOM 1499 C C . ILE B 1 79 ? -6.406 -18.922 -1.745 1 96.81 79 ILE B C 1
ATOM 1501 O O . ILE B 1 79 ? -6.551 -17.734 -2.018 1 96.81 79 ILE B O 1
ATOM 1505 N N . GLU B 1 80 ? -7.352 -19.625 -1.104 1 96.94 80 GLU B N 1
ATOM 1506 C CA . GLU B 1 80 ? -8.609 -19.016 -0.688 1 96.94 80 GLU B CA 1
ATOM 1507 C C . GLU B 1 80 ? -8.367 -17.781 0.174 1 96.94 80 GLU B C 1
ATOM 1509 O O . GLU B 1 80 ? -8.969 -16.734 -0.055 1 96.94 80 GLU B O 1
ATOM 1514 N N . GLU B 1 81 ? -7.504 -17.891 1.079 1 96.44 81 GLU B N 1
ATOM 1515 C CA . GLU B 1 81 ? -7.195 -16.781 1.963 1 96.44 81 GLU B CA 1
ATOM 1516 C C . GLU B 1 81 ? -6.551 -15.625 1.194 1 96.44 81 GLU B C 1
ATOM 1518 O O . GLU B 1 81 ? -6.816 -14.453 1.475 1 96.44 81 GLU B O 1
ATOM 1523 N N . GLY B 1 82 ? -5.699 -15.961 0.232 1 97.12 82 GLY B N 1
ATOM 1524 C CA . GLY B 1 82 ? -5.102 -14.938 -0.617 1 97.12 82 GLY B CA 1
ATOM 1525 C C . GLY B 1 82 ? -6.125 -14.172 -1.435 1 97.12 82 G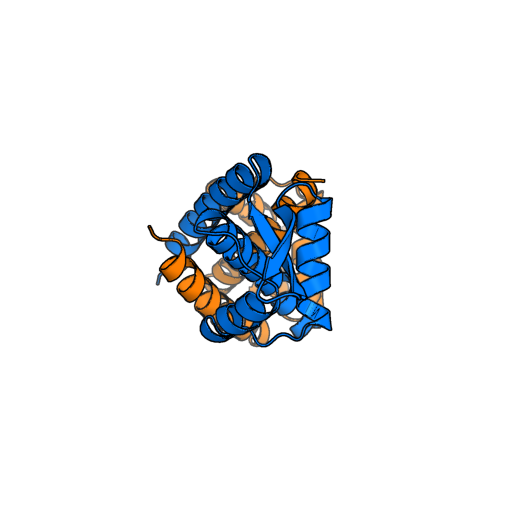LY B C 1
ATOM 1526 O O . GLY B 1 82 ? -5.996 -12.961 -1.616 1 97.12 82 GLY B O 1
ATOM 1527 N N . ASP B 1 83 ? -7.09 -14.992 -1.843 1 97.38 83 ASP B N 1
ATOM 1528 C CA . ASP B 1 83 ? -8.172 -14.375 -2.6 1 97.38 83 ASP B CA 1
ATOM 1529 C C . ASP B 1 83 ? -8.969 -13.406 -1.729 1 97.38 83 ASP B C 1
ATOM 1531 O O . ASP B 1 83 ? -9.344 -12.32 -2.182 1 97.38 83 ASP B O 1
ATOM 1535 N N . ARG B 1 84 ? -9.258 -13.734 -0.555 1 96.81 84 ARG B N 1
ATOM 1536 C CA . ARG B 1 84 ? -9.961 -12.867 0.388 1 96.81 84 ARG B CA 1
ATOM 1537 C C . ARG B 1 84 ? -9.164 -11.602 0.669 1 96.81 84 ARG B C 1
ATOM 1539 O O . ARG B 1 84 ? -9.711 -10.5 0.642 1 96.81 84 ARG B O 1
ATOM 1546 N N . VAL B 1 85 ? -7.91 -11.797 0.866 1 96.44 85 VAL B N 1
ATOM 1547 C CA . VAL B 1 85 ? -7.027 -10.664 1.146 1 96.44 85 VAL B CA 1
ATOM 1548 C C . VAL B 1 85 ? -6.988 -9.734 -0.061 1 96.44 85 VAL B C 1
ATOM 1550 O O . VAL B 1 85 ? -7.047 -8.508 0.091 1 96.44 85 VAL B O 1
ATOM 1553 N N . LEU B 1 86 ? -6.887 -10.328 -1.21 1 97.38 86 LEU B N 1
ATOM 1554 C CA . LEU B 1 86 ? -6.867 -9.539 -2.436 1 97.38 86 LEU B CA 1
ATOM 1555 C C . LEU B 1 86 ? -8.141 -8.703 -2.562 1 97.38 86 LEU B C 1
ATOM 1557 O O . LEU B 1 86 ? -8.078 -7.52 -2.904 1 97.38 86 LEU B O 1
ATOM 1561 N N . GLU B 1 87 ? -9.266 -9.305 -2.266 1 97.25 87 GLU B N 1
ATOM 1562 C CA . GLU B 1 87 ? -10.531 -8.586 -2.383 1 97.25 87 GLU B CA 1
ATOM 1563 C C . GLU B 1 87 ? -10.617 -7.441 -1.379 1 97.25 87 GLU B C 1
ATOM 1565 O O . GLU B 1 87 ? -11.094 -6.355 -1.71 1 97.25 87 GLU B O 1
ATOM 1570 N N . GLU B 1 88 ? -10.172 -7.656 -0.208 1 96.06 88 GLU B N 1
ATOM 1571 C CA . GLU B 1 88 ? -10.125 -6.594 0.79 1 96.06 88 GLU B CA 1
ATOM 1572 C C . GLU B 1 88 ? -9.18 -5.473 0.359 1 96.06 88 GLU B C 1
ATOM 1574 O O . GLU B 1 88 ? -9.5 -4.293 0.51 1 96.06 88 GLU B O 1
ATOM 1579 N N . ALA B 1 89 ? -8.062 -5.859 -0.165 1 96.31 89 ALA B N 1
ATOM 1580 C CA . ALA B 1 89 ? -7.082 -4.887 -0.631 1 96.31 89 ALA B CA 1
ATOM 1581 C C . ALA B 1 89 ? -7.637 -4.051 -1.78 1 96.31 89 ALA B C 1
ATOM 1583 O O . ALA B 1 89 ? -7.426 -2.838 -1.832 1 96.31 89 ALA B O 1
ATOM 1584 N N . LYS B 1 90 ? -8.336 -4.738 -2.656 1 96.69 90 LYS B N 1
ATOM 1585 C CA . LYS B 1 90 ? -8.938 -4.035 -3.787 1 96.69 90 LYS B CA 1
ATOM 1586 C C . LYS B 1 90 ? -9.945 -2.992 -3.314 1 96.69 90 LYS B C 1
ATOM 1588 O O . LYS B 1 90 ? -10 -1.883 -3.852 1 96.69 90 LYS B O 1
ATOM 1593 N N . GLN B 1 91 ? -10.672 -3.328 -2.35 1 96.38 91 GLN B N 1
ATOM 1594 C CA . GLN B 1 91 ? -11.656 -2.396 -1.809 1 96.38 91 GLN B CA 1
ATOM 1595 C C . GLN B 1 91 ? -10.984 -1.149 -1.245 1 96.38 91 GLN B C 1
ATOM 1597 O O . GLN B 1 91 ? -11.438 -0.029 -1.491 1 96.38 91 GLN B O 1
ATOM 1602 N N . LYS B 1 92 ? -9.969 -1.364 -0.541 1 96.06 92 LYS B N 1
ATOM 1603 C CA . LYS B 1 92 ? -9.242 -0.235 0.039 1 96.06 92 LYS B CA 1
ATOM 1604 C C . LYS B 1 92 ? -8.539 0.578 -1.042 1 96.06 92 LYS B C 1
ATOM 1606 O O . LYS B 1 92 ? -8.453 1.804 -0.949 1 96.06 92 LYS B O 1
ATOM 1611 N N . ALA B 1 93 ? -8.039 -0.074 -2.047 1 95.88 93 ALA B N 1
ATOM 1612 C CA . ALA B 1 93 ? -7.414 0.621 -3.168 1 95.88 93 ALA B CA 1
ATOM 1613 C C . ALA B 1 93 ? -8.422 1.507 -3.895 1 95.88 93 ALA B C 1
ATOM 1615 O O . ALA B 1 93 ? -8.117 2.646 -4.254 1 95.88 93 ALA B O 1
ATOM 1616 N N . TYR B 1 94 ? -9.586 0.954 -4.059 1 95.38 94 TYR B N 1
ATOM 1617 C CA . TYR B 1 94 ? -10.633 1.72 -4.727 1 95.38 94 TYR B CA 1
ATOM 1618 C C . TYR B 1 94 ? -10.992 2.963 -3.922 1 95.38 94 TYR B C 1
ATOM 1620 O O . TYR B 1 94 ? -11.18 4.043 -4.488 1 95.38 94 TYR B O 1
ATOM 1628 N N . GLU B 1 95 ? -11.133 2.773 -2.645 1 96.25 95 GLU B N 1
ATOM 1629 C CA . GLU B 1 95 ? -11.422 3.898 -1.76 1 96.25 95 GLU B CA 1
ATOM 1630 C C . GLU B 1 95 ? -10.328 4.961 -1.841 1 96.25 95 GLU B C 1
ATOM 1632 O O . GLU B 1 95 ? -10.617 6.156 -1.896 1 96.25 95 GLU B O 1
ATOM 1637 N N . LEU B 1 96 ? -9.125 4.547 -1.818 1 96.62 96 LEU B N 1
ATOM 1638 C CA . LEU B 1 96 ? -7.988 5.453 -1.924 1 96.62 96 LEU B CA 1
ATOM 1639 C C . LEU B 1 96 ? -8.008 6.199 -3.254 1 96.62 96 LEU B C 1
ATOM 1641 O O . LEU B 1 96 ? -7.844 7.422 -3.285 1 96.62 96 LEU B O 1
ATOM 1645 N N . PHE B 1 97 ? -8.188 5.469 -4.285 1 95.31 97 PHE B N 1
ATOM 1646 C CA . PHE B 1 97 ? -8.195 6.059 -5.617 1 95.31 97 PHE B CA 1
ATOM 1647 C C . PHE B 1 97 ? -9.266 7.137 -5.727 1 95.31 97 PHE B C 1
ATOM 1649 O O . PHE B 1 97 ? -9.023 8.195 -6.32 1 95.31 97 PHE B O 1
ATOM 1656 N N . LYS B 1 98 ? -10.375 6.867 -5.195 1 94.88 98 LYS B N 1
ATOM 1657 C CA . LYS B 1 98 ? -11.469 7.832 -5.227 1 94.88 98 LYS B CA 1
ATOM 1658 C C . LYS B 1 98 ? -11.062 9.148 -4.57 1 94.88 98 LYS B C 1
ATOM 1660 O O . LYS B 1 98 ? -11.5 10.219 -4.988 1 94.88 98 LYS B O 1
ATOM 1665 N N . GLU B 1 99 ? -10.258 9.016 -3.605 1 95.38 99 GLU B N 1
ATOM 1666 C CA . GLU B 1 99 ? -9.844 10.195 -2.846 1 95.38 99 GLU B CA 1
ATOM 1667 C C . GLU B 1 99 ? -8.758 10.969 -3.576 1 95.38 99 GLU B C 1
ATOM 1669 O O . GLU B 1 99 ? -8.75 12.203 -3.562 1 95.38 99 GLU B O 1
ATOM 1674 N N . ILE B 1 100 ? -7.906 10.227 -4.199 1 93.56 100 ILE B N 1
ATOM 1675 C CA . ILE B 1 100 ? -6.707 10.914 -4.676 1 93.56 100 ILE B CA 1
ATOM 1676 C C . ILE B 1 100 ? -6.828 11.188 -6.172 1 93.56 100 ILE B C 1
ATOM 1678 O O . ILE B 1 100 ? -5.941 11.805 -6.77 1 93.56 100 ILE B O 1
ATOM 1682 N N . LYS B 1 101 ? -7.949 10.734 -6.855 1 84.62 101 LYS B N 1
ATOM 1683 C CA . LYS B 1 101 ? -8.156 10.906 -8.289 1 84.62 101 LYS B CA 1
ATOM 1684 C C . LYS B 1 101 ? -8.352 12.375 -8.648 1 84.62 101 LYS B C 1
ATOM 1686 O O . LYS B 1 101 ? -8.359 12.742 -9.828 1 84.62 101 LYS B O 1
ATOM 1691 N N . ASP B 1 102 ? -7.77 13.359 -8.008 1 61.81 102 ASP B N 1
ATOM 1692 C CA . ASP B 1 102 ? -8.031 14.703 -8.508 1 61.81 102 ASP B CA 1
ATOM 1693 C C . ASP B 1 102 ? -7.527 14.859 -9.945 1 61.81 102 ASP B C 1
ATOM 1695 O O . ASP B 1 102 ? -6.547 14.219 -10.336 1 61.81 102 ASP B O 1
#

Radius of gyration: 18.73 Å; Cα contacts (8 Å, |Δi|>4): 267; chains: 2; bounding box: 31×60×45 Å

Sequence (204 aa):
MQEKVLRKLFLGFIQIHILHHAKIEPFFGIWMIDELKEHGYSMSPGTLYPILHNLEASGLLQKENKVVEGKIRKYYSIIEEGDRVLEEAKQKAYELFKEIKDMQEKVLRKLFLGFIQIHILHHAKIEPFFGIWMIDELKEHGYSMSPGTLYPILHNLEASGLLQKENKVVEGKIRKYYSIIEEGDRVLEEAKQKAYELFKEIKD

Secondary structure (DSSP, 8-state):
-HHHHHHHHHHHHHHHHHHHHHHHS-EEHHHHHHHHHHTT----HHHHHHHHHHHHHTTSEEEEEEEETTEEEEEEEE-HHHHHHHHHHHHHHHHHHHHH--/-HHHHHHHHHHHHHHHHHHHHHHHS-EEHHHHHHHHHHTT----HHHHHHHHHHHHHTTSEEEEEEEETTEEEEEEEE-HHHHHHHHHHHHHHHHHHHHH--

Solvent-accessible surface area (backbone atoms only — not comparable to full-atom values): 11047 Å² total; per-residue (Å²): 98,59,64,52,58,52,49,50,34,46,47,28,51,50,52,48,53,50,45,52,46,20,64,75,43,68,42,38,68,69,59,49,43,55,52,40,37,77,72,73,40,88,63,49,70,87,56,49,49,58,52,53,47,51,38,32,74,40,50,27,31,44,77,42,81,40,78,54,96,89,36,82,41,59,32,34,29,48,34,74,58,22,50,51,51,44,53,55,49,48,52,51,48,51,55,48,45,67,70,67,62,118,98,60,64,53,57,52,48,51,34,47,48,29,52,50,51,49,53,50,45,53,46,19,64,76,43,70,42,37,68,68,59,48,43,56,52,41,38,76,73,72,40,87,64,50,71,85,55,48,50,58,53,52,48,52,38,32,75,41,50,27,32,43,78,44,81,39,76,53,96,88,36,82,41,60,30,34,28,49,34,74,58,23,49,52,51,45,54,53,49,49,52,51,47,51,55,48,46,70,69,66,62,120

Organism: NCBI:txid312168